Protein 8SK1 (pdb70)

Solvent-accessible surface area: 16373 Å² total; per-residue (Å²): 115,71,116,22,74,0,26,0,6,1,5,0,5,67,63,131,48,79,50,50,0,58,53,0,31,92,62,0,60,118,37,92,109,3,85,30,93,42,40,2,0,5,14,47,2,90,9,61,29,22,95,109,33,58,42,26,1,8,3,0,0,56,0,12,0,67,13,44,27,79,89,0,22,152,26,2,88,122,8,24,85,80,15,49,31,95,193,93,18,97,60,6,54,22,18,0,26,17,40,9,0,25,7,57,174,77,126,26,148,30,125,48,10,30,1,55,19,32,59,0,94,98,44,0,30,2,11,9,0,0,6,68,16,14,131,89,16,100,141,100,27,51,130,88,109,8,76,66,54,51,172,153,40,22,4,76,66,110,88,107,65,178,109,126,16,68,0,22,0,7,0,6,0,4,57,62,128,38,76,57,54,0,36,65,0,27,110,92,1,69,167,36,110,111,8,109,38,83,44,48,4,3,9,18,50,3,92,11,62,20,34,90,113,30,62,44,26,3,8,5,0,0,48,0,6,0,81,16,39,24,82,86,0,23,133,34,0,59,128,14,26,77,72,18,48,36,129,174,100,20,96,59,5,57,20,18,0,29,13,34,9,0,32,13,65,171,87,110,20,146,35,104,56,14,35,4,55,22,28,52,1,70,73,45,2,39,2,1,26,0,0,18,59,13,14,124,105,15,80,146,98,23,54,139,80,98,5,79,89,16,82,173,135,30,29,26,79,95,112,112,114,152

Foldseek 3Di:
DQPKKWKKKKKAFDDPQVVLVVVLVVQQCPPPFKHWDDKFFWKWFQQPPDRPGGTMTMIMTMIGGPADPVRVVVSSVVSQVVQDFDPPDDRYGGGMDMATQAMRPDQDDDPPHGPNPPCQVVDLSNLLNCLRPDVVVVVVADPVNNVVCCVVGVMGGDGGDD/DPKKWKKKKKAQDDPQVVLVVVLVVQQCVDPFKHWDDKFFWKWWQAPPARPGGTMIMIMTMMGGPDDPVRVVVVSVVSCVVQPFDPPDDRYGGRMDMATQAMNPDADDDPPHGYNPPCLLQALSRVVNVCRPCVVCPVVADPVSSVVSCVVIPMGGPGGD

B-factor: mean 44.96, std 19.46, range [9.04, 107.17]

Radius of gyration: 21.08 Å; Cα contacts (8 Å, |Δi|>4): 636; chains: 2; bounding box: 41×38×64 Å

InterPro domains:
  IPR000550 7,8-Dihydro-6-hydroxymethylpterin-pyrophosphokinase, HPPK [PF01288] (6-133)
  IPR000550 7,8-Dihydro-6-hydroxymethylpterin-pyrophosphokinase, HPPK [PS00794] (89-100)
  IPR000550 7,8-Dihydro-6-hydroxymethylpterin-pyrophosphokinase, HPPK [TIGR01498] (5-133)
  IPR000550 7,8-Dihydro-6-hydroxymethylpterin-pyrophosphokinase, HPPK [cd00483] (5-132)
  IPR035907 7,8-Dihydro-6-hydroxymethylpterin-pyrophosphokinase HPPK superfamily [G3DSA:3.30.70.560] (3-169)
  IPR035907 7,8-Dihydro-6-hydroxymethylpterin-pyrophosphokinase HPPK superfamily [SSF55083] (4-149)

Nearest PDB structures (foldseek):
  8sk1-assembly2_B  TM=1.006E+00  e=9.404E-37  Bacillus anthracis
  1cbk-assembly1_B  TM=8.844E-01  e=3.608E-18  Haemophilus influenzae
  4ad6-assembly1_A  TM=8.391E-01  e=8.516E-19  Staphylococcus aureus
  3kuh-assembly1_A  TM=8.706E-01  e=4.692E-18  Escherichia coli K-12
  4m5j-assembly1_A  TM=8.734E-01  e=3.147E-17  Escherichia coli K-12

Sequence (322 aa):
GMNNNIAYIALGSNIGERYTYLTEAIQQFLNKNPYIKVEDVSSVYETEPVGYTDQSCFLNLVIKISSTNLSPQELLKVTQKVENDLGRKREIRWGPRTIDLDILLYNQENIEAENLIVPHPRMFERAFVIVPLLEINQDIKQNISRSQVEEMKRREGVTVWKQKNMNNIAYIALGSNIGERYTYLTEAIQFLNKNPYIKVEDVSSVYETEPVGYTDQSCFLNLVIKISTNLSPQELLKVTQKVENDLGRKREIRWGPRTIDLDILLYNQENIEAENLIVPHPRMFERAFVIVPLLEINQDIKQNISRSQVEEMKRREGVTVWKQK

Organism: Bacillus anthracis (NCBI:txid1392)

Structure (mmCIF, N/CA/C/O backbone):
data_8SK1
#
_entry.id   8SK1
#
_cell.length_a   41.456
_cell.length_b   66.082
_cell.length_c   117.667
_cell.angle_alpha   90.00
_cell.angle_beta   91.17
_cell.angle_gamma   90.00
#
_symmetry.space_group_name_H-M   'C 1 2 1'
#
loop_
_entity.id
_entity.type
_entity.pdbx_description
1 polymer '2-amino-4-hydroxy-6-hydroxymethyldihydropteridine diphosphokinase'
2 non-polymer "5'-S-[(2R,4R)-1-{2-[(2-amino-7,7-dimethyl-4-oxo-3,4,7,8-tetrahydropteridine-6-carbonyl)amino]ethyl}-2-carboxypiperidin-4-yl]-5'-thioadenosine"
3 water water
#
loop_
_atom_site.group_PDB
_atom_site.id
_atom_site.type_symbol
_atom_site.label_atom_id
_atom_site.label_alt_id
_atom_site.label_comp_id
_atom_site.label_asym_id
_atom_site.label_entity_id
_atom_site.label_seq_id
_atom_site.pdbx_PDB_ins_code
_atom_site.Cartn_x
_atom_site.Cartn_y
_atom_site.Cartn_z
_atom_site.occupancy
_atom_site.B_iso_or_equiv
_atom_site.auth_seq_id
_atom_site.auth_comp_id
_atom_site.auth_asym_id
_atom_site.auth_atom_id
_atom_site.pdbx_PDB_model_num
ATOM 1 N N . GLY A 1 1 ? -1.842 2.478 -5.067 1.00 33.15 0 GLY A N 1
ATOM 2 C CA . GLY A 1 1 ? -2.972 1.771 -4.496 1.00 32.74 0 GLY A CA 1
ATOM 3 C C . GLY A 1 1 ? -3.245 2.097 -3.032 1.00 38.37 0 GLY A C 1
ATOM 4 O O . GLY A 1 1 ? -2.326 2.402 -2.259 1.00 35.05 0 GLY A O 1
ATOM 5 N N . MET A 1 2 ? -4.529 2.070 -2.662 1.00 39.11 1 MET A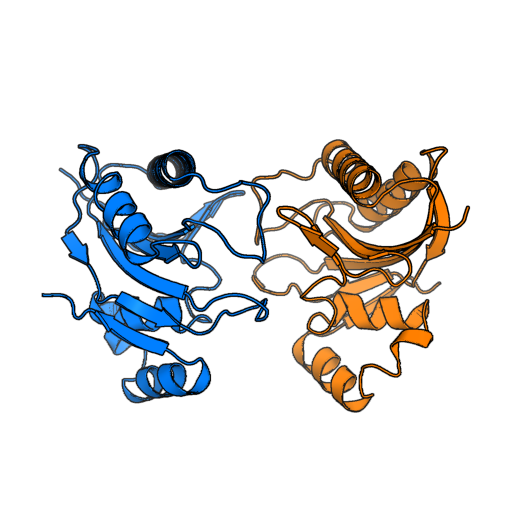 N 1
ATOM 6 C CA . MET A 1 2 ? -4.976 2.103 -1.265 1.00 38.11 1 MET A CA 1
ATOM 7 C C . MET A 1 2 ? -5.897 0.901 -1.151 1.00 35.28 1 MET A C 1
ATOM 8 O O . MET A 1 2 ? -7.097 1.010 -1.405 1.00 39.45 1 MET A O 1
ATOM 13 N N A ASN A 1 3 ? -5.319 -0.223 -0.745 0.50 32.84 2 ASN A N 1
ATOM 14 N N B ASN A 1 3 ? -5.347 -0.252 -0.776 0.50 32.87 2 ASN A N 1
ATOM 15 C CA A ASN A 1 3 ? -5.959 -1.526 -0.830 0.50 32.27 2 ASN A CA 1
ATOM 16 C CA B ASN A 1 3 ? -6.079 -1.512 -0.864 0.50 32.19 2 ASN A CA 1
ATOM 17 C C A ASN A 1 3 ? -6.727 -1.910 0.425 0.50 30.37 2 ASN A C 1
ATOM 18 C C B ASN A 1 3 ? -6.601 -2.013 0.479 0.50 30.34 2 ASN A C 1
ATOM 19 O O A ASN A 1 3 ? -7.536 -2.843 0.377 0.50 31.24 2 ASN A O 1
ATOM 20 O O B ASN A 1 3 ? -7.095 -3.141 0.555 0.50 30.90 2 ASN A O 1
ATOM 29 N N . ASN A 1 4 ? -6.494 -1.221 1.535 1.00 23.13 3 ASN A N 1
ATOM 30 C CA . ASN A 1 4 ? -7.084 -1.571 2.808 1.00 23.32 3 ASN A CA 1
ATOM 31 C C . ASN A 1 4 ? -8.334 -0.744 3.049 1.00 20.99 3 ASN A C 1
ATOM 32 O O . ASN A 1 4 ? -8.334 0.475 2.850 1.00 21.26 3 ASN A O 1
ATOM 37 N N . ILE A 1 5 ? -9.391 -1.413 3.495 1.00 22.08 4 ILE A N 1
ATOM 38 C CA . ILE A 1 5 ? -10.632 -0.760 3.885 1.00 22.96 4 ILE A CA 1
ATOM 39 C C . ILE A 1 5 ? -10.768 -0.855 5.397 1.00 23.48 4 ILE A C 1
ATOM 40 O O . ILE A 1 5 ? -10.473 -1.897 6.000 1.00 23.07 4 ILE A O 1
ATOM 45 N N . ALA A 1 6 ? -11.174 0.250 6.011 1.00 20.24 5 ALA A N 1
ATOM 46 C CA . ALA A 1 6 ? -11.371 0.297 7.453 1.00 17.67 5 ALA A CA 1
ATOM 47 C C . ALA A 1 6 ? -12.656 1.066 7.722 1.00 18.41 5 ALA A C 1
ATOM 48 O O . ALA A 1 6 ? -13.072 1.899 6.914 1.00 17.45 5 ALA A O 1
ATOM 50 N N . TYR A 1 7 ? -13.317 0.724 8.822 1.00 16.06 6 TYR A N 1
ATOM 51 C CA . TYR A 1 7 ? -14.500 1.425 9.287 1.00 16.90 6 TYR A CA 1
ATOM 52 C C . TYR A 1 7 ? -14.133 2.059 10.611 1.00 20.20 6 TYR A C 1
ATOM 53 O O . TYR A 1 7 ? -13.514 1.394 11.461 1.00 16.88 6 TYR A O 1
ATOM 62 N N . ILE A 1 8 ? -14.506 3.331 10.778 1.00 14.32 7 ILE A N 1
ATOM 63 C CA . ILE A 1 8 ? -14.156 4.125 11.961 1.00 14.33 7 ILE A CA 1
ATOM 64 C C . ILE A 1 8 ? -15.427 4.758 12.514 1.00 15.53 7 ILE A C 1
ATOM 65 O O . ILE A 1 8 ? -16.229 5.307 11.750 1.00 13.37 7 ILE A O 1
ATOM 70 N N . ALA A 1 9 ? -15.620 4.677 13.824 1.00 14.82 8 ALA A N 1
ATOM 71 C CA . ALA A 1 9 ? -16.753 5.350 14.464 1.00 15.35 8 ALA A CA 1
ATOM 72 C C . ALA A 1 9 ? -16.284 6.640 15.122 1.00 18.98 8 ALA A C 1
ATOM 73 O O . ALA A 1 9 ? -15.187 6.695 15.681 1.00 16.52 8 ALA A O 1
ATOM 75 N N . LEU A 1 10 ? -17.147 7.657 15.089 1.00 15.98 9 LEU A N 1
ATOM 76 C CA . LEU A 1 10 ? -16.896 8.971 15.679 1.00 19.49 9 LEU A CA 1
ATOM 77 C C . LEU A 1 10 ? -18.024 9.305 16.635 1.00 15.14 9 LEU A C 1
ATOM 78 O O . LEU A 1 10 ? -19.182 9.003 16.344 1.00 18.71 9 LEU A O 1
ATOM 83 N N . GLY A 1 11 ? -17.681 9.829 17.806 1.00 16.93 10 GLY A N 1
ATOM 84 C CA . GLY A 1 11 ? -18.676 10.350 18.732 1.00 17.70 10 GLY A CA 1
ATOM 85 C C . GLY A 1 11 ? -18.209 11.672 19.310 1.00 18.76 10 GLY A C 1
ATOM 86 O O . GLY A 1 11 ? -17.019 11.970 19.327 1.00 20.46 10 GLY A O 1
ATOM 87 N N . SER A 1 12 ? -19.176 12.498 19.724 1.00 19.67 11 SER A N 1
ATOM 88 C CA . SER A 1 12 ? -18.904 13.767 20.386 1.00 22.79 11 SER A CA 1
ATOM 89 C C . SER A 1 12 ? -20.104 14.139 21.250 1.00 26.23 11 SER A C 1
ATOM 90 O O . SER A 1 12 ? -21.244 14.036 20.797 1.00 24.41 11 SER A O 1
ATOM 93 N N . ASN A 1 13 ? -19.859 14.585 22.489 1.00 27.87 12 ASN A N 1
ATOM 94 C CA . ASN A 1 13 ? -20.992 15.042 23.290 1.00 24.80 12 ASN A CA 1
ATOM 95 C C . ASN A 1 13 ? -20.734 16.358 24.021 1.00 26.79 12 ASN A C 1
ATOM 96 O O . ASN A 1 13 ? -21.481 16.687 24.949 1.00 26.38 12 ASN A O 1
ATOM 101 N N . ILE A 1 14 ? -19.734 17.133 23.589 1.00 27.63 13 ILE A N 1
ATOM 102 C CA . ILE A 1 14 ? -19.443 18.472 24.092 1.00 32.36 13 ILE A CA 1
ATOM 103 C C . ILE A 1 14 ? -19.642 19.482 22.968 1.00 32.98 13 ILE A C 1
ATOM 104 O O . ILE A 1 14 ? -19.385 19.182 21.797 1.00 35.08 13 ILE A O 1
ATOM 109 N N . GLY A 1 15 ? -20.057 20.700 23.333 1.00 28.15 14 GLY A N 1
ATOM 110 C CA . GLY A 1 15 ? -19.947 21.839 22.420 1.00 28.65 14 GLY A CA 1
ATOM 111 C C . GLY A 1 15 ? -20.688 21.618 21.119 1.00 29.38 14 GLY A C 1
ATOM 112 O O . GLY A 1 15 ? -21.748 20.976 21.084 1.00 29.88 14 GLY A O 1
ATOM 113 N N . GLU A 1 16 ? -20.124 22.130 20.022 1.00 27.67 15 GLU A N 1
ATOM 114 C CA . GLU A 1 16 ? -20.773 21.967 18.719 1.00 33.09 15 GLU A CA 1
ATOM 115 C C . GLU A 1 16 ? -20.444 20.580 18.197 1.00 31.03 15 GLU A C 1
ATOM 116 O O . GLU A 1 16 ? -19.523 20.392 17.397 1.00 28.50 15 GLU A O 1
ATOM 122 N N . ARG A 1 17 ? -21.229 19.604 18.662 1.00 24.19 16 ARG A N 1
ATOM 123 C CA . ARG A 1 17 ? -20.955 18.200 18.385 1.00 24.68 16 ARG A CA 1
ATOM 124 C C . ARG A 1 17 ? -20.798 17.936 16.892 1.00 20.89 16 ARG A C 1
ATOM 125 O O . ARG A 1 17 ? -19.861 17.250 16.463 1.00 22.21 16 ARG A O 1
ATOM 133 N N . TYR A 1 18 ? -21.705 18.453 16.086 1.00 19.32 17 TYR A N 1
ATOM 134 C CA . TYR A 1 18 ? -21.610 18.187 14.659 1.00 13.82 17 TYR A CA 1
ATOM 135 C C . TYR A 1 18 ? -20.339 18.788 14.068 1.00 18.90 17 TYR A C 1
ATOM 136 O O . TYR A 1 18 ? -19.773 18.233 13.113 1.00 20.18 17 TYR A O 1
ATOM 145 N N . THR A 1 19 ? -19.847 19.895 14.634 1.00 19.99 18 THR A N 1
ATOM 146 C CA . THR A 1 19 ? -18.626 20.480 14.085 1.00 22.81 18 THR A CA 1
ATOM 147 C C . THR A 1 19 ? -17.435 19.550 14.303 1.00 21.27 18 THR A C 1
ATOM 148 O O . THR A 1 19 ? -16.738 19.189 13.355 1.00 27.53 18 THR A O 1
ATOM 152 N N . TYR A 1 20 ? -17.191 19.156 15.553 1.00 13.98 19 TYR A N 1
ATOM 153 C CA . TYR A 1 20 ? -16.117 18.213 15.854 1.00 21.46 19 TYR A CA 1
ATOM 154 C C . TYR A 1 20 ? -16.141 17.044 14.895 1.00 17.58 19 TYR A C 1
ATOM 155 O O . TYR A 1 20 ? -15.141 16.738 14.247 1.00 25.62 19 TYR A O 1
ATOM 164 N N . LEU A 1 21 ? -17.277 16.358 14.827 1.00 17.24 20 LEU A N 1
ATOM 165 C CA . LEU A 1 21 ? -17.437 15.264 13.875 1.00 23.95 20 LEU A CA 1
ATOM 166 C C . LEU A 1 21 ? -17.016 15.701 12.479 1.00 25.13 20 LEU A C 1
ATOM 167 O O . LEU A 1 21 ? -16.220 15.030 11.825 1.00 20.57 20 LEU A O 1
ATOM 172 N N . THR A 1 22 ? -17.544 16.836 12.007 1.00 23.05 21 THR A N 1
ATOM 173 C CA . THR A 1 22 ? -17.240 17.276 10.648 1.00 21.67 21 THR A CA 1
ATOM 174 C C . THR A 1 22 ? -15.753 17.567 10.485 1.00 20.21 21 THR A C 1
ATOM 175 O O . THR A 1 22 ? -15.153 17.236 9.458 1.00 20.44 21 THR A O 1
ATOM 179 N N . GLU A 1 23 ? -15.128 18.150 11.505 1.00 22.49 22 GLU A N 1
ATOM 180 C CA . GLU A 1 23 ? -13.715 18.462 11.366 1.00 26.74 22 GLU A CA 1
ATOM 181 C C . GLU A 1 23 ? -12.872 17.200 11.459 1.00 26.36 22 GLU A C 1
ATOM 182 O O . GLU A 1 23 ? -11.842 17.095 10.787 1.00 27.53 22 GLU A O 1
ATOM 188 N N . ALA A 1 24 ? -13.315 16.219 12.251 1.00 27.09 23 ALA A N 1
ATOM 189 C CA . ALA A 1 24 ? -12.627 14.929 12.297 1.00 26.69 23 ALA A CA 1
ATOM 190 C C . ALA A 1 24 ? -12.556 14.296 10.909 1.00 28.93 23 ALA A C 1
ATOM 191 O O . ALA A 1 24 ? -11.483 13.881 10.456 1.00 34.26 23 ALA A O 1
ATOM 193 N N . ILE A 1 25 ? -13.689 14.216 10.213 1.00 19.72 24 ILE A N 1
ATOM 194 C CA . ILE A 1 25 ? -13.681 13.631 8.879 1.00 22.78 24 ILE A CA 1
ATOM 195 C C . ILE A 1 25 ? -12.807 14.451 7.944 1.00 26.73 24 ILE A C 1
ATOM 196 O O . ILE A 1 25 ? -12.112 13.899 7.084 1.00 26.27 24 ILE A O 1
ATOM 201 N N A GLN A 1 26 ? -12.849 15.782 8.075 0.50 29.24 25 GLN A N 1
ATOM 202 N N B GLN A 1 26 ? -12.835 15.780 8.089 0.50 29.26 25 GLN A N 1
ATOM 203 C CA A GLN A 1 26 ? -12.038 16.638 7.216 0.50 29.76 25 GLN A CA 1
ATOM 204 C CA B GLN A 1 26 ? -12.041 16.635 7.214 0.50 29.76 25 GLN A CA 1
ATOM 205 C C A GLN A 1 26 ? -10.557 16.397 7.458 0.50 29.83 25 GLN A C 1
ATOM 206 C C B GLN A 1 26 ? -10.555 16.440 7.461 0.50 29.82 25 GLN A C 1
ATOM 207 O O A GLN A 1 26 ? -9.788 16.233 6.507 0.50 28.23 25 GLN A O 1
ATOM 208 O O B GLN A 1 26 ? -9.778 16.368 6.511 0.50 28.26 25 GLN A O 1
ATOM 219 N N . PHE A 1 27 ? -10.145 16.328 8.725 1.00 29.90 26 PHE A N 1
ATOM 220 C CA . PHE A 1 27 ? -8.742 16.078 9.035 1.00 29.12 26 PHE A CA 1
ATOM 221 C C . PHE A 1 27 ? -8.286 14.737 8.483 1.00 26.02 26 PHE A C 1
ATOM 222 O O . PHE A 1 27 ? -7.255 14.658 7.804 1.00 22.47 26 PHE A O 1
ATOM 230 N N . LEU A 1 28 ? -9.048 13.668 8.764 1.00 19.69 27 LEU A N 1
ATOM 231 C CA . LEU A 1 28 ? -8.736 12.365 8.191 1.00 24.50 27 LEU A CA 1
ATOM 232 C C . LEU A 1 28 ? -8.603 12.445 6.677 1.00 28.43 27 LEU A C 1
ATOM 233 O O . LEU A 1 28 ? -7.678 11.872 6.093 1.00 28.32 27 LEU A O 1
ATOM 238 N N . ASN A 1 29 ? -9.558 13.078 6.026 1.00 30.71 28 ASN A N 1
ATOM 239 C CA . ASN A 1 29 ? -9.584 13.119 4.579 1.00 29.25 28 ASN A CA 1
ATOM 240 C C . ASN A 1 29 ? -8.453 13.866 3.923 1.00 33.68 28 ASN A C 1
ATOM 241 O O . ASN A 1 29 ? -8.068 13.566 2.822 1.00 37.77 28 ASN A O 1
ATOM 246 N N . LYS A 1 30 ? -7.896 14.808 4.660 1.00 36.04 29 LYS A N 1
ATOM 247 C CA . LYS A 1 30 ? -6.791 15.637 4.237 1.00 39.02 29 LYS A CA 1
ATOM 248 C C . LYS A 1 30 ? -5.470 14.892 4.147 1.00 37.79 29 LYS A C 1
ATOM 249 O O . LYS A 1 30 ? -4.562 15.354 3.520 1.00 37.48 29 LYS A O 1
ATOM 255 N N . ASN A 1 31 ? -5.367 13.778 4.852 1.00 37.30 30 ASN A N 1
ATOM 256 C CA . ASN A 1 31 ? -4.209 12.927 4.837 1.00 31.61 30 ASN A CA 1
ATOM 257 C C . ASN A 1 31 ? -4.220 12.204 3.501 1.00 32.15 30 ASN A C 1
ATOM 258 O O . ASN A 1 31 ? -5.199 11.572 3.168 1.00 29.49 30 ASN A O 1
ATOM 263 N N . PRO A 1 32 ? -3.105 12.247 2.769 1.00 32.12 31 PRO A N 1
ATOM 264 C CA . PRO A 1 32 ? -3.071 11.670 1.421 1.00 30.02 31 PRO A CA 1
ATOM 265 C C . PRO A 1 32 ? -3.175 10.169 1.424 1.00 25.33 31 PRO A C 1
ATOM 266 O O . PRO A 1 32 ? -3.392 9.572 0.361 1.00 23.30 31 PRO A O 1
ATOM 270 N N . TYR A 1 33 ? -3.006 9.542 2.578 1.00 21.49 32 TYR A N 1
ATOM 271 C CA . TYR A 1 33 ? -3.017 8.097 2.705 1.00 20.80 32 TYR A CA 1
ATOM 272 C C . TYR A 1 33 ? -4.381 7.581 3.116 1.00 18.57 32 TYR A C 1
ATOM 273 O O . TYR A 1 33 ? -4.569 6.371 3.243 1.00 18.57 32 TYR A O 1
ATOM 282 N N . ILE A 1 34 ? -5.340 8.473 3.271 1.00 16.43 33 ILE A N 1
ATOM 283 C CA . ILE A 1 34 ? -6.698 8.114 3.640 1.00 21.25 33 ILE A CA 1
ATOM 284 C C . ILE A 1 34 ? -7.644 8.715 2.623 1.00 25.53 33 ILE A C 1
ATOM 285 O O . ILE A 1 34 ? -7.540 9.905 2.301 1.00 26.69 33 ILE A O 1
ATOM 290 N N . LYS A 1 35 ? -8.555 7.890 2.114 1.00 20.65 34 LYS A N 1
ATOM 291 C CA . LYS A 1 35 ? -9.653 8.347 1.288 1.00 21.20 34 LYS A CA 1
ATOM 292 C C . LYS A 1 35 ? -10.952 7.955 1.991 1.00 17.95 34 LYS A C 1
ATOM 293 O O . LYS A 1 35 ? -11.176 6.771 2.277 1.00 17.30 34 LYS A O 1
ATOM 299 N N . VAL A 1 36 ? -11.785 8.943 2.303 1.00 18.22 35 VAL A N 1
ATOM 300 C CA . VAL A 1 36 ? -13.097 8.666 2.888 1.00 19.25 35 VAL A CA 1
ATOM 301 C C . VAL A 1 36 ? -14.048 8.240 1.778 1.00 26.23 35 VAL A C 1
ATOM 302 O O . VAL A 1 36 ? -14.365 9.032 0.883 1.00 28.35 35 VAL A O 1
ATOM 306 N N . GLU A 1 37 ? -14.529 7.004 1.858 1.00 24.26 36 GLU A N 1
ATOM 307 C CA . GLU A 1 37 ? -15.359 6.404 0.823 1.00 29.84 36 GLU A CA 1
ATOM 308 C C . GLU A 1 37 ? -16.858 6.515 1.094 1.00 32.93 36 GLU A C 1
ATOM 309 O O . GLU A 1 37 ? -17.648 6.612 0.139 1.00 28.92 36 GLU A O 1
ATOM 315 N N . ASP A 1 38 ? -17.279 6.484 2.358 1.00 26.47 37 ASP A N 1
ATOM 316 C CA . ASP A 1 38 ? -18.705 6.555 2.662 1.00 27.91 37 ASP A CA 1
ATOM 317 C C . ASP A 1 38 ? -18.865 7.028 4.100 1.00 24.10 37 ASP A C 1
ATOM 318 O O . ASP A 1 38 ? -18.035 6.712 4.959 1.00 22.74 37 ASP A O 1
ATOM 323 N N . VAL A 1 39 ? -19.927 7.810 4.349 1.00 19.87 38 VAL A N 1
ATOM 324 C CA . VAL A 1 39 ? -20.236 8.318 5.683 1.00 24.83 38 VAL A CA 1
ATOM 325 C C . VAL A 1 39 ? -21.692 7.996 5.998 1.00 25.73 38 VAL A C 1
ATOM 326 O O . VAL A 1 39 ? -22.574 8.167 5.150 1.00 24.89 38 VAL A O 1
ATOM 330 N N . SER A 1 40 ? -21.934 7.538 7.218 1.00 17.83 39 SER A N 1
ATOM 331 C CA . SER A 1 40 ? -23.275 7.240 7.695 1.00 11.44 39 SER A CA 1
ATOM 332 C C . SER A 1 40 ? -24.041 8.539 7.938 1.00 10.25 39 SER A C 1
ATOM 333 O O . SER A 1 40 ? -23.497 9.652 7.852 1.00 13.88 39 SER A O 1
ATOM 336 N N . SER A 1 41 ? -25.327 8.395 8.235 1.00 12.05 40 SER A N 1
ATOM 337 C CA . SER A 1 41 ? -26.052 9.510 8.809 1.00 14.85 40 SER A CA 1
ATOM 338 C C . SER A 1 41 ? -25.510 9.773 10.207 1.00 15.31 40 SER A C 1
ATOM 339 O O . SER A 1 41 ? -24.748 8.975 10.761 1.00 13.06 40 SER A O 1
ATOM 342 N N . VAL A 1 42 ? -25.916 10.899 10.771 1.00 13.17 41 VAL A N 1
ATOM 343 C CA . VAL A 1 42 ? -25.530 11.301 12.117 1.00 22.41 41 VAL A CA 1
ATOM 344 C C . VAL A 1 42 ? -26.689 11.017 13.046 1.00 26.46 41 VAL A C 1
ATOM 345 O O . VAL A 1 42 ? -27.807 11.492 12.816 1.00 29.98 41 VAL A O 1
ATOM 349 N N . TYR A 1 43 ? -26.417 10.262 14.096 1.00 21.75 42 TYR A N 1
ATOM 350 C CA . TYR A 1 43 ? -27.422 9.789 15.030 1.00 25.22 42 TYR A CA 1
ATOM 351 C C . TYR A 1 43 ? -27.221 10.496 16.358 1.00 22.25 42 TYR A C 1
ATOM 352 O O . TYR A 1 43 ? -26.089 10.776 16.751 1.00 24.27 42 TYR A O 1
ATOM 361 N N . GLU A 1 44 ? -28.317 10.823 17.036 1.00 19.22 43 GLU A N 1
ATOM 362 C CA . GLU A 1 44 ? -28.230 11.313 18.403 1.00 16.66 43 GLU A CA 1
ATOM 363 C C . GLU A 1 44 ? -28.529 10.141 19.327 1.00 20.96 43 GLU A C 1
ATOM 364 O O . GLU A 1 44 ? -29.493 9.404 19.112 1.00 22.46 43 GLU A O 1
ATOM 370 N N . THR A 1 45 ? -27.671 9.930 20.311 1.00 24.68 44 THR A N 1
ATOM 371 C CA . THR A 1 45 ? -27.711 8.704 21.076 1.00 22.77 44 THR A CA 1
ATOM 372 C C . THR A 1 45 ? -27.620 9.028 22.561 1.00 24.33 44 THR A C 1
ATOM 373 O O . THR A 1 45 ? -26.897 9.941 22.972 1.00 26.70 44 THR A O 1
ATOM 377 N N . GLU A 1 46 ? -28.377 8.276 23.349 1.00 25.67 45 GLU A N 1
ATOM 378 C CA . GLU A 1 46 ? -28.323 8.383 24.800 1.00 30.63 45 GLU A CA 1
ATOM 379 C C . GLU A 1 46 ? -26.949 7.950 25.296 1.00 28.83 45 GLU A C 1
ATOM 380 O O . GLU A 1 46 ? -26.411 6.953 24.817 1.00 23.05 45 GLU A O 1
ATOM 386 N N . PRO A 1 47 ? -26.355 8.668 26.250 1.00 34.85 46 PRO A N 1
ATOM 387 C CA . PRO A 1 47 ? -25.039 8.253 26.746 1.00 35.10 46 PRO A CA 1
ATOM 388 C C . PRO A 1 47 ? -25.090 6.863 27.362 1.00 34.10 46 PRO A C 1
ATOM 389 O O . PRO A 1 47 ? -25.976 6.544 28.155 1.00 31.89 46 PRO A O 1
ATOM 393 N N . VAL A 1 48 ? -24.120 6.034 26.986 1.00 29.86 47 VAL A N 1
ATOM 394 C CA . VAL A 1 48 ? -23.993 4.676 27.495 1.00 32.59 47 VAL A CA 1
ATOM 395 C C . VAL A 1 48 ? -22.922 4.646 28.577 1.00 31.85 47 VAL A C 1
ATOM 396 O O . VAL A 1 48 ? -21.994 5.461 28.585 1.00 33.00 47 VAL A O 1
ATOM 400 N N . GLY A 1 49 ? -23.052 3.697 29.487 1.00 33.72 48 GLY A N 1
ATOM 401 C CA . GLY A 1 49 ? -22.021 3.506 30.516 1.00 32.53 48 GLY A CA 1
ATOM 402 C C . GLY A 1 49 ? -21.940 4.522 31.632 1.00 38.65 48 GLY A C 1
ATOM 403 O O . GLY A 1 49 ? -21.746 4.148 32.795 1.00 40.44 48 GLY A O 1
ATOM 404 N N . TYR A 1 50 ? -22.037 5.811 31.302 1.00 38.79 49 TYR A N 1
ATOM 405 C CA . TYR A 1 50 ? -22.167 6.885 32.288 1.00 42.01 49 TYR A CA 1
ATOM 406 C C . TYR A 1 50 ? -23.251 7.816 31.772 1.00 42.62 49 TYR A C 1
ATOM 407 O O . TYR A 1 50 ? -23.033 8.541 30.795 1.00 45.77 49 TYR A O 1
ATOM 416 N N . THR A 1 51 ? -24.413 7.807 32.416 1.00 38.33 50 THR A N 1
ATOM 417 C CA . THR A 1 51 ? -25.561 8.474 31.820 1.00 42.00 50 THR A CA 1
ATOM 418 C C . THR A 1 51 ? -25.750 9.912 32.289 1.00 41.70 50 THR A C 1
ATOM 419 O O . THR A 1 51 ? -26.629 10.599 31.762 1.00 43.21 50 THR A O 1
ATOM 423 N N . ASP A 1 52 ? -24.899 10.412 33.184 1.00 42.51 51 ASP A N 1
ATOM 424 C CA . ASP A 1 52 ? -25.042 11.769 33.723 1.00 45.26 51 ASP A CA 1
ATOM 425 C C . ASP A 1 52 ? -24.291 12.798 32.881 1.00 40.81 51 ASP A C 1
ATOM 426 O O . ASP A 1 52 ? -23.405 13.524 33.359 1.00 37.37 51 ASP A O 1
ATOM 431 N N . GLN A 1 53 ? -24.689 12.888 31.615 1.00 35.11 52 GLN A N 1
ATOM 432 C CA . GLN A 1 53 ? -24.016 13.784 30.686 1.00 31.61 52 GLN A CA 1
ATOM 433 C C . GLN A 1 53 ? -24.864 13.937 29.428 1.00 31.10 52 GLN A C 1
ATOM 434 O O . GLN A 1 53 ? -25.895 13.277 29.258 1.00 31.70 52 GLN A O 1
ATOM 440 N N . SER A 1 54 ? -24.405 14.808 28.538 1.00 33.60 53 SER A N 1
ATOM 441 C CA . SER A 1 54 ? -25.178 15.152 27.353 1.00 34.04 53 SER A CA 1
ATOM 442 C C . SER A 1 54 ? -25.287 13.955 26.410 1.00 28.95 53 SER A C 1
ATOM 443 O O . SER A 1 54 ? -24.464 13.040 26.438 1.00 25.42 53 SER A O 1
ATOM 446 N N . CYS A 1 55 ? -26.329 13.969 25.572 1.00 29.05 54 CYS A N 1
ATOM 447 C CA . CYS A 1 55 ? -26.472 12.973 24.516 1.00 29.16 54 CYS A CA 1
ATOM 448 C C . CYS A 1 55 ? -25.312 13.108 23.529 1.00 23.69 54 CYS A C 1
ATOM 449 O O . CYS A 1 55 ? -24.688 14.156 23.433 1.00 22.15 54 CYS A O 1
ATOM 452 N N . PHE A 1 56 ? -25.045 12.041 22.765 1.00 27.87 55 PHE A N 1
ATOM 453 C CA . PHE A 1 56 ? -23.969 12.043 21.781 1.00 25.79 55 PHE A CA 1
ATOM 454 C C . PHE A 1 56 ? -24.513 12.201 20.365 1.00 22.19 55 PHE A C 1
ATOM 455 O O . PHE A 1 56 ? -25.607 11.725 20.042 1.00 23.10 55 PHE A O 1
ATOM 463 N N . LEU A 1 57 ? -23.702 12.826 19.510 1.00 16.03 56 LEU A N 1
ATOM 464 C CA . LEU A 1 57 ? -23.780 12.632 18.071 1.00 18.26 56 LEU A CA 1
ATOM 465 C C . LEU A 1 57 ? -22.762 11.562 17.689 1.00 22.01 56 LEU A C 1
ATOM 466 O O . LEU A 1 57 ? -21.608 11.621 18.118 1.00 20.58 56 LEU A O 1
ATOM 471 N N . ASN A 1 58 ? -23.198 10.593 16.883 1.00 16.44 57 ASN A N 1
ATOM 472 C CA . ASN A 1 58 ? -22.396 9.427 16.526 1.00 18.21 57 ASN A CA 1
ATOM 473 C C . ASN A 1 58 ? -22.559 9.171 15.040 1.00 19.40 57 ASN A C 1
ATOM 474 O O . ASN A 1 58 ? -23.685 9.197 14.537 1.00 18.67 57 ASN A O 1
ATOM 479 N N . LEU A 1 59 ? -21.454 8.894 14.353 1.00 15.05 58 LEU A N 1
ATOM 480 C CA . LEU A 1 59 ? -21.507 8.416 12.973 1.00 15.83 58 LEU A CA 1
ATOM 481 C C . LEU A 1 59 ? -20.376 7.413 12.768 1.00 14.60 58 LEU A C 1
ATOM 482 O O . LEU A 1 59 ? -19.627 7.090 13.695 1.00 13.11 58 LEU A O 1
ATOM 487 N N . VAL A 1 60 ? -20.308 6.879 11.561 1.00 15.19 59 VAL A N 1
ATOM 488 C CA . VAL A 1 60 ? -19.326 5.864 11.181 1.00 15.73 59 VAL A CA 1
ATOM 489 C C . VAL A 1 60 ? -18.901 6.164 9.764 1.00 18.84 59 VAL A C 1
ATOM 490 O O . VAL A 1 60 ? -19.739 6.489 8.915 1.00 14.87 59 VAL A O 1
ATOM 494 N N . ILE A 1 61 ? -17.589 6.068 9.498 1.00 15.57 60 ILE A N 1
ATOM 495 C CA . ILE A 1 61 ? -17.115 6.300 8.148 1.00 13.79 60 ILE A CA 1
ATOM 496 C C . ILE A 1 61 ? -16.376 5.075 7.666 1.00 19.66 60 ILE A C 1
ATOM 497 O O . ILE A 1 61 ? -15.876 4.263 8.455 1.00 10.77 60 ILE A O 1
ATOM 502 N N . LYS A 1 62 ? -16.353 4.927 6.348 1.00 16.08 61 LYS A N 1
ATOM 503 C CA . LYS A 1 62 ? -15.565 3.903 5.685 1.00 18.46 61 LYS A CA 1
ATOM 504 C C . LYS A 1 62 ? -14.471 4.619 4.914 1.00 18.93 61 LYS A C 1
ATOM 505 O O . LYS A 1 62 ? -14.755 5.598 4.216 1.00 21.71 61 LYS A O 1
ATOM 511 N N . ILE A 1 63 ? -13.240 4.122 5.030 1.00 14.41 62 ILE A N 1
ATOM 512 C CA . ILE A 1 63 ? -12.067 4.742 4.427 1.00 19.47 62 ILE A CA 1
ATOM 513 C C . ILE A 1 63 ? -11.298 3.687 3.650 1.00 19.37 62 ILE A C 1
ATOM 514 O O . ILE A 1 63 ? -11.360 2.495 3.966 1.00 20.60 62 ILE A O 1
ATOM 519 N N A SER A 1 64 ? -10.592 4.135 2.613 0.50 17.05 63 SER A N 1
ATOM 520 N N B SER A 1 64 ? -10.590 4.118 2.605 0.50 17.06 63 SER A N 1
ATOM 521 C CA A SER A 1 64 ? -9.546 3.352 1.977 0.50 19.98 63 SER A CA 1
ATOM 522 C CA B SER A 1 64 ? -9.551 3.297 1.996 0.50 19.88 63 SER A CA 1
ATOM 523 C C A SER A 1 64 ? -8.214 3.944 2.406 0.50 21.74 63 SER A C 1
ATOM 524 C C B SER A 1 64 ? -8.211 3.927 2.338 0.50 21.78 63 SER A C 1
ATOM 525 O O A SER A 1 64 ? -8.095 5.165 2.559 0.50 20.89 63 SER A O 1
ATOM 526 O O B SER A 1 64 ? -8.088 5.156 2.363 0.50 21.21 63 SER A O 1
ATOM 531 N N . THR A 1 65 ? -7.222 3.082 2.632 1.00 22.58 64 THR A N 1
ATOM 532 C CA . THR A 1 65 ? -5.943 3.554 3.126 1.00 24.95 64 THR A CA 1
ATOM 533 C C . THR A 1 65 ? -4.830 2.602 2.716 1.00 22.96 64 THR A C 1
ATOM 534 O O . THR A 1 65 ? -5.039 1.400 2.528 1.00 20.37 64 THR A O 1
ATOM 538 N N . ASN A 1 66 ? -3.642 3.163 2.562 1.00 23.39 65 ASN A N 1
ATOM 539 C CA . ASN A 1 66 ? -2.443 2.345 2.513 1.00 27.23 65 ASN A CA 1
ATOM 540 C C . ASN A 1 66 ? -1.752 2.294 3.871 1.00 22.46 65 ASN A C 1
ATOM 541 O O . ASN A 1 66 ? -0.696 1.669 3.991 1.00 29.61 65 ASN A O 1
ATOM 546 N N . LEU A 1 67 ? -2.338 2.907 4.899 1.00 19.62 66 LEU A N 1
ATOM 547 C CA . LEU A 1 67 ? -1.774 2.850 6.247 1.00 21.93 66 LEU A CA 1
ATOM 548 C C . LEU A 1 67 ? -1.969 1.478 6.888 1.00 26.69 66 LEU A C 1
ATOM 549 O O . LEU A 1 67 ? -3.008 0.825 6.715 1.00 28.46 66 LEU A O 1
ATOM 554 N N . SER A 1 68 ? -0.962 1.042 7.644 1.00 26.71 67 SER A N 1
ATOM 555 C CA . SER A 1 68 ? -1.105 -0.158 8.446 1.00 30.92 67 SER A CA 1
ATOM 556 C C . SER A 1 68 ? -2.049 0.135 9.610 1.00 27.14 67 SER A C 1
ATOM 557 O O . SER A 1 68 ? -2.301 1.287 9.934 1.00 20.03 67 SER A O 1
ATOM 560 N N . PRO A 1 69 ? -2.526 -0.896 10.307 1.00 28.45 68 PRO A N 1
ATOM 561 C CA . PRO A 1 69 ? -3.404 -0.637 11.462 1.00 25.50 68 PRO A CA 1
ATOM 562 C C . PRO A 1 69 ? -2.773 0.240 12.534 1.00 20.87 68 PRO A C 1
ATOM 563 O O . PRO A 1 69 ? -3.463 1.080 13.118 1.00 18.93 68 PRO A O 1
ATOM 567 N N . GLN A 1 70 ? -1.486 0.071 12.828 1.00 22.02 69 GLN A N 1
ATOM 568 C CA . GLN A 1 70 ? -0.872 0.928 13.850 1.00 21.85 69 GLN A CA 1
ATOM 569 C C . GLN A 1 70 ? -0.671 2.340 13.316 1.00 24.69 69 GLN A C 1
ATOM 570 O O . GLN A 1 70 ? -0.761 3.322 14.074 1.00 16.56 69 GLN A O 1
ATOM 576 N N . GLU A 1 71 ? -0.410 2.451 12.007 1.00 22.60 70 GLU A N 1
ATOM 577 C CA . GLU A 1 71 ? -0.316 3.745 11.347 1.00 27.26 70 GLU A CA 1
ATOM 578 C C . GLU A 1 71 ? -1.657 4.457 11.343 1.00 23.67 70 GLU A C 1
ATOM 579 O O . GLU A 1 71 ? -1.735 5.653 11.611 1.00 17.97 70 GLU A O 1
ATOM 585 N N . LEU A 1 72 ? -2.723 3.746 10.973 1.00 25.42 71 LEU A N 1
ATOM 586 C CA . LEU A 1 72 ? -4.056 4.335 11.040 1.00 22.09 71 LEU A CA 1
ATOM 587 C C . LEU A 1 72 ? -4.370 4.795 12.455 1.00 18.75 71 LEU A C 1
ATOM 588 O O . LEU A 1 72 ? -4.882 5.904 12.660 1.00 19.03 71 LEU A O 1
ATOM 593 N N . LEU A 1 73 ? -4.078 3.950 13.452 1.00 16.92 72 LEU A N 1
ATOM 594 C CA . LEU A 1 73 ? -4.358 4.334 14.831 1.00 19.55 72 LEU A CA 1
ATOM 595 C C . LEU A 1 73 ? -3.655 5.636 15.215 1.00 24.63 72 LEU A C 1
ATOM 596 O O . LEU A 1 73 ? -4.242 6.484 15.896 1.00 26.41 72 LEU A O 1
ATOM 601 N N . LYS A 1 74 ? -2.391 5.813 14.819 1.00 23.52 73 LYS A N 1
ATOM 602 C CA . LYS A 1 74 ? -1.687 7.027 15.236 1.00 27.86 73 LYS A CA 1
ATOM 603 C C . LYS A 1 74 ? -2.243 8.278 14.550 1.00 29.41 73 LYS A C 1
ATOM 604 O O . LYS A 1 74 ? -2.178 9.378 15.119 1.00 28.65 73 LYS A O 1
ATOM 610 N N . VAL A 1 75 ? -2.791 8.130 13.342 1.00 25.58 74 VAL A N 1
ATOM 611 C CA . VAL A 1 75 ? -3.462 9.238 12.666 1.00 23.81 74 VAL A CA 1
ATOM 612 C C . VAL A 1 75 ? -4.725 9.638 13.418 1.00 26.24 74 VAL A C 1
ATOM 613 O O . VAL A 1 75 ? -4.983 10.824 13.646 1.00 27.05 74 VAL A O 1
ATOM 617 N N . THR A 1 76 ? -5.564 8.665 13.764 1.00 21.18 75 THR A N 1
ATOM 618 C CA . THR A 1 76 ? -6.793 9.027 14.458 1.00 24.65 75 THR A CA 1
ATOM 619 C C . THR A 1 76 ? -6.477 9.689 15.791 1.00 23.90 75 THR A C 1
ATOM 620 O O . THR A 1 76 ? -7.119 10.678 16.160 1.00 19.71 75 THR A O 1
ATOM 624 N N . GLN A 1 77 ? -5.454 9.197 16.504 1.00 24.65 76 GLN A N 1
ATOM 625 C CA . GLN A 1 77 ? -5.079 9.840 17.763 1.00 25.92 76 GLN A CA 1
ATOM 626 C C . GLN A 1 77 ? -4.540 11.250 17.536 1.00 29.20 76 GLN A C 1
ATOM 627 O O . GLN A 1 77 ? -4.801 12.154 18.345 1.00 27.52 76 GLN A O 1
ATOM 633 N N . LYS A 1 78 ? -3.833 11.493 16.428 1.00 28.77 77 LYS A N 1
ATOM 634 C CA . LYS A 1 78 ? -3.418 12.869 16.166 1.00 32.30 77 LYS A CA 1
ATOM 635 C C . LYS A 1 78 ? -4.632 13.752 15.888 1.00 30.58 77 LYS A C 1
ATOM 636 O O . LYS A 1 78 ? -4.687 14.915 16.323 1.00 27.58 77 LYS A O 1
ATOM 642 N N . VAL A 1 79 ? -5.630 13.211 15.184 1.00 28.27 78 VAL A N 1
ATOM 643 C CA . VAL A 1 79 ? -6.855 13.970 14.931 1.00 27.25 78 VAL A CA 1
ATOM 644 C C . VAL A 1 79 ? -7.558 14.286 16.244 1.00 26.72 78 VAL A C 1
ATOM 645 O O . VAL A 1 79 ? -7.896 15.441 16.526 1.00 26.36 78 VAL A O 1
ATOM 649 N N . GLU A 1 80 ? -7.802 13.260 17.059 1.00 28.12 79 GLU A N 1
ATOM 650 C CA . GLU A 1 80 ? -8.342 13.474 18.395 1.00 29.90 79 GLU A CA 1
ATOM 651 C C . GLU A 1 80 ? -7.608 14.612 19.083 1.00 26.44 79 GLU A C 1
ATOM 652 O O . GLU A 1 80 ? -8.224 15.573 19.552 1.00 21.18 79 GLU A O 1
ATOM 658 N N . ASN A 1 81 ? -6.278 14.514 19.110 1.00 26.00 80 ASN A N 1
ATOM 659 C CA . ASN A 1 81 ? -5.461 15.528 19.760 1.00 30.94 80 ASN A CA 1
ATOM 660 C C . ASN A 1 81 ? -5.739 16.906 19.178 1.00 31.09 80 ASN A C 1
ATOM 661 O O . ASN A 1 81 ? -5.952 17.871 19.916 1.00 32.19 80 ASN A O 1
ATOM 666 N N . ASP A 1 82 ? -5.793 17.005 17.848 1.00 33.80 81 ASP A N 1
ATOM 667 C CA . ASP A 1 82 ? -5.983 18.306 17.214 1.00 34.92 81 ASP A CA 1
ATOM 668 C C . ASP A 1 82 ? -7.323 18.924 17.568 1.00 30.40 81 ASP A C 1
ATOM 669 O O . ASP A 1 82 ? -7.475 20.149 17.517 1.00 33.39 81 ASP A O 1
ATOM 674 N N . LEU A 1 83 ? -8.306 18.106 17.907 1.00 29.24 82 LEU A N 1
ATOM 675 C CA . LEU A 1 83 ? -9.632 18.581 18.276 1.00 28.47 82 LEU A CA 1
ATOM 676 C C . LEU A 1 83 ? -9.828 18.666 19.784 1.00 33.57 82 LEU A C 1
ATOM 677 O O . LEU A 1 83 ? -10.970 18.633 20.260 1.00 31.75 82 LEU A O 1
ATOM 682 N N . GLY A 1 84 ? -8.739 18.751 20.543 1.00 36.44 83 GLY A N 1
ATOM 683 C CA . GLY A 1 84 ? -8.828 19.003 21.964 1.00 36.41 83 GLY A CA 1
ATOM 684 C C . GLY A 1 84 ? -9.394 17.883 22.804 1.00 34.08 83 GLY A C 1
ATOM 685 O O . GLY A 1 84 ? -10.055 18.162 23.814 1.00 33.59 83 GLY A O 1
ATOM 686 N N . ARG A 1 85 ? -9.179 16.617 22.431 1.00 31.44 84 ARG A N 1
ATOM 687 C CA . ARG A 1 85 ? -9.574 15.541 23.335 1.00 28.95 84 ARG A CA 1
ATOM 688 C C . ARG A 1 85 ? -8.584 15.442 24.484 1.00 32.00 84 ARG A C 1
ATOM 689 O O . ARG A 1 85 ? -7.385 15.230 24.270 1.00 36.58 84 ARG A O 1
ATOM 697 N N . LYS A 1 86 ? -9.094 15.563 25.701 1.00 31.56 85 LYS A N 1
ATOM 698 C CA . LYS A 1 86 ? -8.283 15.372 26.894 1.00 34.61 85 LYS A CA 1
ATOM 699 C C . LYS A 1 86 ? -8.063 13.876 27.123 1.00 37.77 85 LYS A C 1
ATOM 700 O O . LYS A 1 86 ? -9.023 13.107 27.256 1.00 38.01 85 LYS A O 1
ATOM 706 N N . ARG A 1 87 ? -6.793 13.462 27.128 1.00 43.44 86 ARG A N 1
ATOM 707 C CA . ARG A 1 87 ? -6.462 12.050 27.308 1.00 51.12 86 ARG A CA 1
ATOM 708 C C . ARG A 1 87 ? -7.134 11.470 28.549 1.00 46.59 86 ARG A C 1
ATOM 709 O O . ARG A 1 87 ? -7.517 10.295 28.565 1.00 43.77 86 ARG A O 1
ATOM 717 N N . GLU A 1 88 ? -7.261 12.272 29.606 1.00 46.22 87 GLU A N 1
ATOM 718 C CA . GLU A 1 88 ? -7.644 11.735 30.907 1.00 49.43 87 GLU A CA 1
ATOM 719 C C . GLU A 1 88 ? -9.121 11.392 30.993 1.00 46.54 87 GLU A C 1
ATOM 720 O O . GLU A 1 88 ? -9.522 10.668 31.913 1.00 48.90 87 GLU A O 1
ATOM 726 N N . ILE A 1 89 ? -9.942 11.908 30.080 1.00 39.33 88 ILE A N 1
ATOM 727 C CA . ILE A 1 89 ? -11.382 11.709 30.188 1.00 38.90 88 ILE A CA 1
ATOM 728 C C . ILE A 1 89 ? -11.728 10.297 29.747 1.00 38.36 88 ILE A C 1
ATOM 729 O O . ILE A 1 89 ? -11.440 9.889 28.616 1.00 39.46 88 ILE A O 1
ATOM 734 N N . ARG A 1 90 ? -12.372 9.549 30.631 1.00 35.06 89 ARG A N 1
ATOM 735 C CA . ARG A 1 90 ? -12.770 8.189 30.324 1.00 37.62 89 ARG A CA 1
ATOM 736 C C . ARG A 1 90 ? -14.275 8.024 30.210 1.00 38.24 89 ARG A C 1
ATOM 737 O O . ARG A 1 90 ? -14.763 7.501 29.203 1.00 40.34 89 ARG A O 1
ATOM 745 N N . TRP A 1 91 ? -15.032 8.451 31.218 1.00 34.01 90 TRP A N 1
ATOM 746 C CA . TRP A 1 91 ? -16.475 8.247 31.188 1.00 37.99 90 TRP A CA 1
ATOM 747 C C . TRP A 1 91 ? -17.271 9.501 30.887 1.00 37.10 90 TRP A C 1
ATOM 748 O O . TRP A 1 91 ? -18.417 9.386 30.442 1.00 38.13 90 TRP A O 1
ATOM 759 N N . GLY A 1 92 ? -16.716 10.679 31.145 1.00 33.51 91 GLY A N 1
ATOM 760 C CA . GLY A 1 92 ? -17.472 11.899 31.037 1.00 35.48 91 GLY A CA 1
ATOM 761 C C . GLY A 1 92 ? -17.448 12.487 29.641 1.00 33.76 91 GLY A C 1
ATOM 762 O O . GLY A 1 92 ? -17.048 11.838 28.670 1.00 28.94 91 GLY A O 1
ATOM 763 N N . PRO A 1 93 ? -17.884 13.738 29.523 1.00 32.11 92 PRO A N 1
ATOM 764 C CA . PRO A 1 93 ? -18.014 14.357 28.199 1.00 29.51 92 PRO A CA 1
ATOM 765 C C . PRO A 1 93 ? -16.663 14.687 27.566 1.00 27.51 92 PRO A C 1
ATOM 766 O O . PRO A 1 93 ? -15.694 15.045 28.241 1.00 23.21 92 PRO A O 1
ATOM 770 N N . ARG A 1 94 ? -16.623 14.608 26.236 1.00 22.15 93 ARG A N 1
ATOM 771 C CA . ARG A 1 94 ? -15.383 14.765 25.492 1.00 20.27 93 ARG A CA 1
ATOM 772 C C . ARG A 1 94 ? -15.709 15.342 24.122 1.00 25.40 93 ARG A C 1
ATOM 773 O O . ARG A 1 94 ? -16.817 15.177 23.621 1.00 19.34 93 ARG A O 1
ATOM 781 N N . THR A 1 95 ? -14.729 16.025 23.518 1.00 20.26 94 THR A N 1
ATOM 782 C CA . THR A 1 95 ? -14.974 16.686 22.242 1.00 25.71 94 THR A CA 1
ATOM 783 C C . THR A 1 95 ? -15.103 15.680 21.108 1.00 25.08 94 THR A C 1
ATOM 784 O O . THR A 1 95 ? -15.895 15.885 20.183 1.00 23.88 94 THR A O 1
ATOM 788 N N . ILE A 1 96 ? -14.327 14.597 21.143 1.00 23.26 95 ILE A N 1
ATOM 789 C CA . ILE A 1 96 ? -14.253 13.714 19.987 1.00 21.98 95 ILE A CA 1
ATOM 790 C C . ILE A 1 96 ? -13.639 12.398 20.441 1.00 21.26 95 ILE A C 1
ATOM 791 O O . ILE A 1 96 ? -12.792 12.372 21.346 1.00 19.53 95 ILE A O 1
ATOM 796 N N . ASP A 1 97 ? -14.168 11.302 19.887 1.00 17.23 96 ASP A N 1
ATOM 797 C CA . ASP A 1 97 ? -13.634 9.944 19.978 1.00 21.80 96 ASP A CA 1
ATOM 798 C C . ASP A 1 97 ? -13.560 9.328 18.586 1.00 21.28 96 ASP A C 1
ATOM 799 O O . ASP A 1 97 ? -14.465 9.533 17.770 1.00 17.35 96 ASP A O 1
ATOM 804 N N . LEU A 1 98 ? -12.497 8.550 18.330 1.00 12.74 97 LEU A N 1
ATOM 805 C CA . LEU A 1 98 ? -12.354 7.777 17.100 1.00 21.30 97 LEU A CA 1
ATOM 806 C C . LEU A 1 98 ? -12.022 6.351 17.493 1.00 26.05 97 LEU A C 1
AT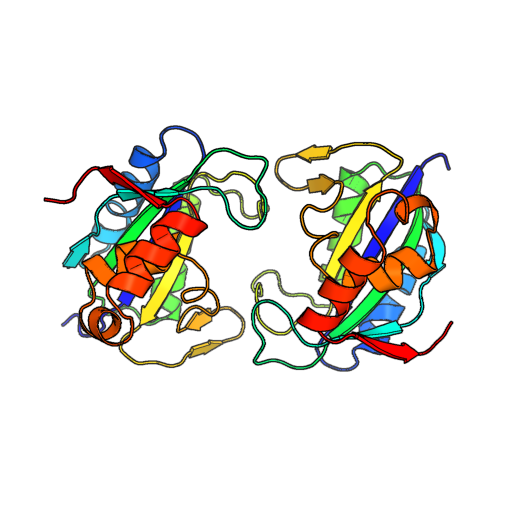OM 807 O O . LEU A 1 98 ? -11.055 6.129 18.227 1.00 25.39 97 LEU A O 1
ATOM 812 N N . ASP A 1 99 ? -12.818 5.397 17.011 1.00 26.98 98 ASP A N 1
ATOM 813 C CA . ASP A 1 99 ? -12.598 3.977 17.237 1.00 27.44 98 ASP A CA 1
ATOM 814 C C . ASP A 1 99 ? -12.381 3.304 15.894 1.00 24.96 98 ASP A C 1
ATOM 815 O O . ASP A 1 99 ? -13.166 3.514 14.962 1.00 20.26 98 ASP A O 1
ATOM 820 N N . ILE A 1 100 ? -11.333 2.495 15.793 1.00 24.31 99 ILE A N 1
ATOM 821 C CA . ILE A 1 100 ? -11.187 1.641 14.622 1.00 27.11 99 ILE A CA 1
ATOM 822 C C . ILE A 1 100 ? -12.054 0.411 14.858 1.00 25.84 99 ILE A C 1
ATOM 823 O O . ILE A 1 100 ? -11.820 -0.350 15.805 1.00 27.54 99 ILE A O 1
ATOM 828 N N . LEU A 1 101 ? -13.096 0.250 14.034 1.00 21.68 100 LEU A N 1
ATOM 829 C CA . LEU A 1 101 ? -14.046 -0.852 14.197 1.00 20.39 100 LEU A CA 1
ATOM 830 C C . LEU A 1 101 ? -13.608 -2.104 13.455 1.00 21.81 100 LEU A C 1
ATOM 831 O O . LEU A 1 101 ? -13.618 -3.203 14.028 1.00 21.35 100 LEU A O 1
ATOM 836 N N . LEU A 1 102 ? -13.278 -1.939 12.167 1.00 21.67 101 LEU A N 1
ATOM 837 C CA . LEU A 1 102 ? -12.914 -2.997 11.239 1.00 24.20 101 LEU A CA 1
ATOM 838 C C . LEU A 1 102 ? -11.724 -2.549 10.400 1.00 20.36 101 LEU A C 1
ATOM 839 O O . LEU A 1 102 ? -11.589 -1.368 10.050 1.00 16.94 101 LEU A O 1
ATOM 844 N N . TYR A 1 103 ? -10.859 -3.509 10.089 1.00 21.56 102 TYR A N 1
ATOM 845 C CA . TYR A 1 103 ? -9.736 -3.284 9.186 1.00 19.82 102 TYR A CA 1
ATOM 846 C C . TYR A 1 103 ? -9.647 -4.499 8.277 1.00 18.76 102 TYR A C 1
ATOM 847 O O . TYR A 1 103 ? -9.255 -5.577 8.733 1.00 22.71 102 TYR A O 1
ATOM 856 N N . ASN A 1 104 ? -9.977 -4.326 6.990 1.00 20.29 103 ASN A N 1
ATOM 857 C CA . ASN A 1 104 ? -10.158 -5.463 6.090 1.00 22.77 103 ASN A CA 1
ATOM 858 C C . ASN A 1 104 ? -10.955 -6.554 6.798 1.00 27.82 103 ASN A C 1
ATOM 859 O O . ASN A 1 104 ? -12.035 -6.294 7.334 1.00 29.58 103 ASN A O 1
ATOM 864 N N . GLN A 1 105 ? -10.420 -7.773 6.843 1.00 31.22 104 GLN A N 1
ATOM 865 C CA . GLN A 1 105 ? -11.015 -8.822 7.662 1.00 33.69 104 GLN A CA 1
ATOM 866 C C . GLN A 1 105 ? -10.005 -9.308 8.688 1.00 38.81 104 GLN A C 1
ATOM 867 O O . GLN A 1 105 ? -9.991 -10.483 9.072 1.00 42.46 104 GLN A O 1
ATOM 873 N N . GLU A 1 106 ? -9.140 -8.408 9.127 1.00 33.74 105 GLU A N 1
ATOM 874 C CA . GLU A 1 106 ? -8.072 -8.782 10.022 1.00 30.26 105 GLU A CA 1
ATOM 875 C C . GLU A 1 106 ? -8.582 -8.867 11.451 1.00 30.16 105 GLU A C 1
ATOM 876 O O . GLU A 1 106 ? -9.526 -8.162 11.840 1.00 22.84 105 GLU A O 1
ATOM 8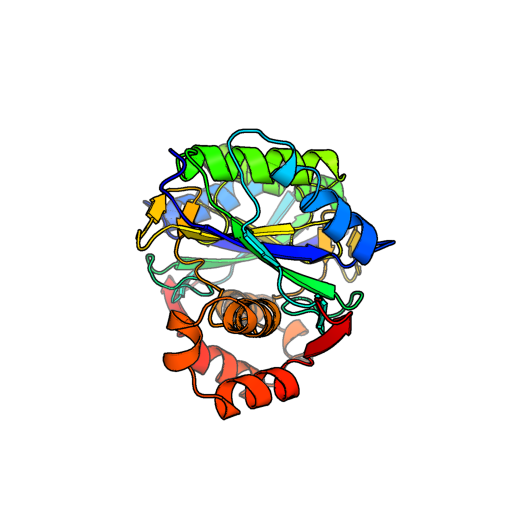82 N N . ASN A 1 107 ? -7.993 -9.802 12.205 1.00 26.95 106 ASN A N 1
ATOM 883 C CA . ASN A 1 107 ? -8.221 -9.975 13.636 1.00 28.64 106 ASN A CA 1
ATOM 884 C C . ASN A 1 107 ? -6.940 -9.532 14.322 1.00 29.63 106 ASN A C 1
ATOM 885 O O . ASN A 1 107 ? -5.912 -10.209 14.212 1.00 37.11 106 ASN A O 1
ATOM 890 N N . ILE A 1 108 ? -6.994 -8.387 14.996 1.00 24.13 107 ILE A N 1
ATOM 891 C CA . ILE A 1 108 ? -5.821 -7.722 15.552 1.00 17.46 107 ILE A CA 1
ATOM 892 C C . ILE A 1 108 ? -5.935 -7.716 17.075 1.00 25.96 107 ILE A C 1
ATOM 893 O O . ILE A 1 108 ? -6.967 -7.309 17.637 1.00 26.39 107 ILE A O 1
ATOM 898 N N . GLU A 1 109 ? -4.880 -8.170 17.745 1.00 25.69 108 GLU A N 1
ATOM 899 C CA . GLU A 1 109 ? -4.892 -8.309 19.196 1.00 34.41 108 GLU A CA 1
ATOM 900 C C . GLU A 1 109 ? -3.591 -7.742 19.769 1.00 30.99 108 GLU A C 1
ATOM 901 O O . GLU A 1 109 ? -2.885 -8.391 20.524 1.00 31.00 108 GLU A O 1
ATOM 907 N N . ALA A 1 110 ? -3.267 -6.496 19.420 1.00 28.48 109 ALA A N 1
ATOM 908 C CA . ALA A 1 110 ? -2.073 -5.882 19.991 1.00 29.90 109 ALA A CA 1
ATOM 909 C C . ALA A 1 110 ? -2.374 -5.312 21.370 1.00 32.09 109 ALA A C 1
ATOM 910 O O . ALA A 1 110 ? -3.525 -5.248 21.806 1.00 33.10 109 ALA A O 1
ATOM 912 N N . GLU A 1 111 ? -1.311 -4.895 22.070 1.00 34.65 110 GLU A N 1
ATOM 913 C CA . GLU A 1 111 ? -1.481 -4.325 23.408 1.00 39.40 110 GLU A CA 1
ATOM 914 C C . GLU A 1 111 ? -2.356 -3.083 23.374 1.00 35.67 110 GLU A C 1
ATOM 915 O O . GLU A 1 111 ? -3.058 -2.778 24.346 1.00 40.66 110 GLU A O 1
ATOM 921 N N . ASN A 1 112 ? -2.322 -2.353 22.269 1.00 30.14 111 ASN A N 1
ATOM 922 C CA . ASN A 1 112 ? -2.983 -1.065 22.143 1.00 27.77 111 ASN A CA 1
ATOM 923 C C . ASN A 1 112 ? -4.069 -1.046 21.072 1.00 22.16 111 ASN A C 1
ATOM 924 O O . ASN A 1 112 ? -4.637 0.020 20.796 1.00 23.43 111 ASN A O 1
ATOM 929 N N . LEU A 1 113 ? -4.369 -2.175 20.453 1.00 18.08 112 LEU A N 1
ATOM 930 C CA . LEU A 1 113 ? -5.236 -2.160 19.270 1.00 21.16 112 LEU A CA 1
ATOM 931 C C . LEU A 1 113 ? -5.957 -3.495 19.192 1.00 20.60 112 LEU A C 1
ATOM 932 O O . LEU A 1 113 ? -5.343 -4.537 18.928 1.00 24.68 112 LEU A O 1
ATOM 937 N N . ILE A 1 114 ? -7.256 -3.476 19.458 1.00 22.98 113 ILE A N 1
ATOM 938 C CA . ILE A 1 114 ? -8.089 -4.664 19.316 1.00 14.12 113 ILE A CA 1
ATOM 939 C C . ILE A 1 114 ? -9.093 -4.400 18.207 1.00 17.04 113 ILE A C 1
ATOM 940 O O . ILE A 1 114 ? -9.861 -3.426 18.274 1.00 18.18 113 ILE A O 1
ATOM 945 N N . VAL A 1 115 ? -9.080 -5.265 17.196 1.00 20.14 114 VAL A N 1
ATOM 946 C CA . VAL A 1 115 ? -9.949 -5.187 16.019 1.00 19.23 114 VAL A CA 1
ATOM 947 C C . VAL A 1 115 ? -10.382 -6.607 15.662 1.00 23.62 114 VAL A C 1
ATOM 948 O O . VAL A 1 115 ? -9.529 -7.507 15.581 1.00 26.04 114 VAL A O 1
ATOM 952 N N . PRO A 1 116 ? -11.676 -6.870 15.418 1.00 28.04 115 PRO A N 1
ATOM 953 C CA . PRO A 1 116 ? -12.782 -5.912 15.456 1.00 25.64 115 PRO A CA 1
ATOM 954 C C . PRO A 1 116 ? -12.875 -5.277 16.830 1.00 24.44 115 PRO A C 1
ATOM 955 O O . PRO A 1 116 ? -12.418 -5.869 17.825 1.00 20.82 115 PRO A O 1
ATOM 959 N N . HIS A 1 117 ? -13.441 -4.084 16.896 1.00 17.84 116 HIS A N 1
ATOM 960 C CA . HIS A 1 117 ? -13.552 -3.408 18.179 1.00 22.70 116 HIS A CA 1
ATOM 961 C C . HIS A 1 117 ? -14.371 -4.263 19.148 1.00 27.10 116 HIS A C 1
ATOM 962 O O . HIS A 1 117 ? -15.486 -4.692 18.799 1.00 28.13 116 HIS A O 1
ATOM 969 N N . PRO A 1 118 ? -13.867 -4.526 20.357 1.00 26.16 117 PRO A N 1
ATOM 970 C CA . PRO A 1 118 ? -14.530 -5.494 21.248 1.00 29.46 117 PRO A CA 1
ATOM 971 C C . PRO A 1 118 ? -15.917 -5.084 21.731 1.00 24.89 117 PRO A C 1
ATOM 972 O O . PRO A 1 118 ? -16.680 -5.945 22.186 1.00 22.98 117 PRO A O 1
ATOM 976 N N . ARG A 1 119 ? -16.273 -3.810 21.672 1.00 23.09 118 ARG A N 1
ATOM 977 C CA . ARG A 1 119 ? -17.577 -3.364 22.134 1.00 23.42 118 ARG A CA 1
ATOM 978 C C . ARG A 1 119 ? -18.552 -3.082 20.997 1.00 27.11 118 ARG A C 1
ATOM 979 O O . ARG A 1 119 ? -19.699 -2.717 21.260 1.00 31.00 118 ARG A O 1
ATOM 987 N N . MET A 1 120 ? -18.129 -3.211 19.742 1.00 27.36 119 MET A N 1
ATOM 988 C CA . MET A 1 120 ? -18.954 -2.652 18.671 1.00 31.39 119 MET A CA 1
ATOM 989 C C . MET A 1 120 ? -20.306 -3.340 18.571 1.00 29.63 119 MET A C 1
ATOM 990 O O . MET A 1 120 ? -21.294 -2.701 18.195 1.00 34.76 119 MET A O 1
ATOM 995 N N . PHE A 1 121 ? -20.385 -4.631 18.880 1.00 28.34 120 PHE A N 1
ATOM 996 C CA . PHE A 1 121 ? -21.663 -5.322 18.801 1.00 33.03 120 PHE A CA 1
ATOM 997 C C . PHE A 1 121 ? -22.482 -5.182 20.076 1.00 37.58 120 PHE A C 1
ATOM 998 O O . PHE A 1 121 ? -23.556 -5.782 20.175 1.00 40.18 120 PHE A O 1
ATOM 1006 N N . GLU A 1 122 ? -22.003 -4.402 21.045 1.00 34.47 121 GLU A N 1
ATOM 1007 C CA . GLU A 1 122 ? -22.754 -4.106 22.256 1.00 38.65 121 GLU A CA 1
ATOM 1008 C C . GLU A 1 122 ? -23.208 -2.655 22.313 1.00 34.18 121 GLU A C 1
ATOM 1009 O O . GLU A 1 122 ? -23.636 -2.191 23.376 1.00 37.20 121 GLU A O 1
ATOM 1015 N N . ARG A 1 123 ? -23.096 -1.923 21.207 1.00 30.43 122 ARG A N 1
ATOM 1016 C CA . ARG A 1 123 ? -23.327 -0.480 21.172 1.00 24.68 122 ARG A CA 1
ATOM 1017 C C . ARG A 1 123 ? -24.218 -0.164 19.976 1.00 27.60 122 ARG A C 1
ATOM 1018 O O . ARG A 1 123 ? -23.769 -0.251 18.827 1.00 23.53 122 ARG A O 1
ATOM 1026 N N . ALA A 1 124 ? -25.466 0.235 20.239 1.00 27.82 123 ALA A N 1
ATOM 1027 C CA . ALA A 1 124 ? -26.345 0.603 19.137 1.00 25.60 123 ALA A CA 1
ATOM 1028 C C . ALA A 1 124 ? -25.817 1.822 18.407 1.00 24.17 123 ALA A C 1
ATOM 1029 O O . ALA A 1 124 ? -25.978 1.927 17.185 1.00 23.05 123 ALA A O 1
ATOM 1031 N N . PHE A 1 125 ? -25.177 2.749 19.132 1.00 24.91 124 PHE A N 1
ATOM 1032 C CA . PHE A 1 125 ? -24.646 3.942 18.492 1.00 23.36 124 PHE A CA 1
ATOM 1033 C C . PHE A 1 125 ? -23.490 3.635 17.527 1.00 21.35 124 PHE A C 1
ATOM 1034 O O . PHE A 1 125 ? -23.124 4.507 16.730 1.00 27.23 124 PHE A O 1
ATOM 1042 N N . VAL A 1 126 ? -22.889 2.447 17.599 1.00 20.58 125 VAL A N 1
ATOM 1043 C CA . VAL A 1 126 ? -21.944 1.992 16.578 1.00 14.99 125 VAL A CA 1
ATOM 1044 C C . VAL A 1 126 ? -22.656 1.177 15.510 1.00 18.73 125 VAL A C 1
ATOM 1045 O O . VAL A 1 126 ? -22.549 1.470 14.318 1.00 21.17 125 VAL A O 1
ATOM 1049 N N . ILE A 1 127 ? -23.428 0.173 15.934 1.00 17.99 126 ILE A N 1
ATOM 1050 C CA . ILE A 1 127 ? -23.989 -0.788 14.983 1.00 23.42 126 ILE A CA 1
ATOM 1051 C C . ILE A 1 127 ? -24.952 -0.120 14.006 1.00 22.14 126 ILE A C 1
ATOM 1052 O O . ILE A 1 127 ? -24.975 -0.447 12.811 1.00 24.30 126 ILE A O 1
ATOM 1057 N N . VAL A 1 128 ? -25.808 0.773 14.494 1.00 25.05 127 VAL A N 1
ATOM 1058 C CA . VAL A 1 128 ? -26.817 1.372 13.619 1.00 20.25 127 VAL A CA 1
ATOM 1059 C C . VAL A 1 128 ? -26.160 2.120 12.468 1.00 20.85 127 VAL A C 1
ATOM 1060 O O . VAL A 1 128 ? -26.444 1.796 11.304 1.00 18.40 127 VAL A O 1
ATOM 1064 N N . PRO A 1 129 ? -25.264 3.079 12.706 1.00 16.03 128 PRO A N 1
ATOM 1065 C CA . PRO A 1 129 ? -24.619 3.754 11.569 1.00 16.08 128 PRO A CA 1
ATOM 1066 C C . PRO A 1 129 ? -23.694 2.844 10.769 1.00 17.86 128 PRO A C 1
ATOM 1067 O O . PRO A 1 129 ? -23.616 2.982 9.529 1.00 19.62 128 PRO A O 1
ATOM 1071 N N . LEU A 1 130 ? -23.026 1.876 11.416 1.00 14.46 129 LEU A N 1
ATOM 1072 C CA . LEU A 1 130 ? -22.229 0.909 10.655 1.00 16.79 129 LEU A CA 1
ATOM 1073 C C . LEU A 1 130 ? -23.075 0.166 9.621 1.00 18.17 129 LEU A C 1
ATOM 1074 O O . LEU A 1 130 ? -22.666 0.018 8.460 1.00 13.23 129 LEU A O 1
ATOM 1079 N N . LEU A 1 131 ? -24.245 -0.348 10.034 1.00 25.23 130 LEU A N 1
ATOM 1080 C CA . LEU A 1 131 ? -25.103 -1.092 9.100 1.00 26.21 130 LEU A CA 1
ATOM 1081 C C . LEU A 1 131 ? -25.564 -0.221 7.943 1.00 27.67 130 LEU A C 1
ATOM 1082 O O . LEU A 1 131 ? -25.845 -0.722 6.845 1.00 25.20 130 LEU A O 1
ATOM 1087 N N . GLU A 1 132 ? -25.727 1.073 8.184 1.00 26.90 131 GLU A N 1
ATOM 1088 C CA . GLU A 1 132 ? -26.107 1.954 7.089 1.00 25.60 131 GLU A CA 1
ATOM 1089 C C . GLU A 1 132 ? -25.089 1.907 5.952 1.00 30.19 131 GLU A C 1
ATOM 1090 O O . GLU A 1 132 ? -25.471 2.060 4.787 1.00 25.91 131 GLU A O 1
ATOM 1096 N N . ILE A 1 133 ? -23.802 1.674 6.248 1.00 24.15 132 ILE A N 1
ATOM 1097 C CA . ILE A 1 133 ? -22.768 1.755 5.219 1.00 25.17 132 ILE A CA 1
ATOM 1098 C C . ILE A 1 133 ? -21.966 0.460 5.077 1.00 27.76 132 ILE A C 1
ATOM 1099 O O . ILE A 1 133 ? -20.947 0.442 4.383 1.00 29.26 132 ILE A O 1
ATOM 1104 N N . ASN A 1 134 ? -22.378 -0.625 5.722 1.00 21.17 133 ASN A N 1
ATOM 1105 C CA . ASN A 1 134 ? -21.667 -1.890 5.553 1.00 22.56 133 ASN A CA 1
ATOM 1106 C C . ASN A 1 134 ? -22.679 -3.013 5.383 1.00 30.23 133 ASN A C 1
ATOM 1107 O O . ASN A 1 134 ? -23.307 -3.423 6.360 1.00 29.75 133 ASN A O 1
ATOM 1112 N N . GLN A 1 135 ? -22.767 -3.558 4.163 1.00 40.09 134 GLN A N 1
ATOM 1113 C CA . GLN A 1 135 ? -23.784 -4.560 3.848 1.00 50.92 134 GLN A CA 1
ATOM 1114 C C . GLN A 1 135 ? -23.439 -5.945 4.387 1.00 54.15 134 GLN A C 1
ATOM 1115 O O . GLN A 1 135 ? -24.350 -6.745 4.623 1.00 54.30 134 GLN A O 1
ATOM 1121 N N . ASP A 1 136 ? -22.154 -6.263 4.583 1.00 60.10 135 ASP A N 1
ATOM 1122 C CA . ASP A 1 136 ? -21.826 -7.568 5.162 1.00 71.17 135 ASP A CA 1
ATOM 1123 C C . ASP A 1 136 ? -22.389 -7.704 6.570 1.00 77.55 135 ASP A C 1
ATOM 1124 O O . ASP A 1 136 ? -22.914 -8.762 6.941 1.00 80.23 135 ASP A O 1
ATOM 1129 N N . ILE A 1 137 ? -22.278 -6.647 7.371 1.00 80.04 136 ILE A N 1
ATOM 1130 C CA . ILE A 1 137 ? -22.927 -6.625 8.676 1.00 81.31 136 ILE A CA 1
ATOM 1131 C C . ILE A 1 137 ? -24.446 -6.642 8.502 1.00 84.08 136 ILE A C 1
ATOM 1132 O O . ILE A 1 137 ? -25.166 -7.343 9.224 1.00 83.09 136 ILE A O 1
ATOM 1137 N N . LYS A 1 138 ? -24.917 -5.846 7.555 1.00 86.90 137 LYS A N 1
ATOM 1138 C CA . LYS A 1 138 ? -26.334 -5.677 7.281 1.00 88.00 137 LYS A CA 1
ATOM 1139 C C . LYS A 1 138 ? -27.140 -6.959 7.205 1.00 92.99 137 LYS A C 1
ATOM 1140 O O . LYS A 1 138 ? -28.352 -6.941 7.400 1.00 94.13 137 LYS A O 1
ATOM 1146 N N . GLN A 1 139 ? -26.461 -8.062 6.912 1.00 94.51 138 GLN A N 1
ATOM 1147 C CA . GLN A 1 139 ? -27.102 -9.360 6.773 1.00 93.52 138 GLN A CA 1
ATOM 1148 C C . GLN A 1 139 ? -26.903 -10.169 8.034 1.00 90.35 138 GLN A C 1
ATOM 1149 O O . GLN A 1 139 ? -27.711 -11.028 8.372 1.00 90.84 138 GLN A O 1
ATOM 1155 N N . ASN A 1 140 ? -25.820 -9.875 8.731 1.00 85.52 139 ASN A N 1
ATOM 1156 C CA . ASN A 1 140 ? -25.441 -10.599 9.919 1.00 81.64 139 ASN A CA 1
ATOM 1157 C C . ASN A 1 140 ? -26.243 -10.128 11.118 1.00 82.00 139 ASN A C 1
ATOM 1158 O O . ASN A 1 140 ? -26.023 -10.547 12.261 1.00 84.49 139 ASN A O 1
ATOM 1163 N N . ILE A 1 141 ? -27.206 -9.270 10.841 1.00 76.45 140 ILE A N 1
ATOM 1164 C CA . ILE A 1 141 ? -27.993 -8.693 11.923 1.00 70.82 140 ILE A CA 1
ATOM 1165 C C . ILE A 1 141 ? -29.374 -8.424 11.347 1.00 74.56 140 ILE A C 1
ATOM 1166 O O . ILE A 1 141 ? -29.496 -7.827 10.272 1.00 76.14 140 ILE A O 1
ATOM 1171 N N . SER A 1 142 ? -30.412 -8.881 12.030 1.00 75.84 141 SER A N 1
ATOM 1172 C CA . SER A 1 142 ? -31.732 -8.729 11.445 1.00 77.04 141 SER A CA 1
ATOM 1173 C C . SER A 1 142 ? -32.108 -7.252 11.370 1.00 79.95 141 SER A C 1
ATOM 1174 O O . SER A 1 142 ? -31.570 -6.411 12.096 1.00 80.67 141 SER A O 1
ATOM 1177 N N . ARG A 1 143 ? -33.038 -6.934 10.459 1.00 80.58 142 ARG A N 1
ATOM 1178 C CA . ARG A 1 143 ? -33.503 -5.552 10.366 1.00 80.01 142 ARG A CA 1
ATOM 1179 C C . ARG A 1 143 ? -34.345 -5.152 11.574 1.00 78.06 142 ARG A C 1
ATOM 1180 O O . ARG A 1 143 ? -34.343 -3.975 11.960 1.00 79.87 142 ARG A O 1
ATOM 1188 N N . SER A 1 144 ? -35.069 -6.098 12.182 1.00 73.31 143 SER A N 1
ATOM 1189 C CA . SER A 1 144 ? -35.803 -5.819 13.412 1.00 66.96 143 SER A CA 1
ATOM 1190 C C . SER A 1 144 ? -34.924 -5.881 14.655 1.00 64.81 143 SER A C 1
ATOM 1191 O O . SER A 1 144 ? -35.329 -5.372 15.707 1.00 65.25 143 SER A O 1
ATOM 1194 N N . GLN A 1 145 ? -33.740 -6.498 14.560 1.00 61.88 144 GLN A N 1
ATOM 1195 C CA . GLN A 1 145 ? -32.736 -6.358 15.611 1.00 61.43 144 GLN A CA 1
ATOM 1196 C C . GLN A 1 145 ? -32.136 -4.955 15.617 1.00 63.21 144 GLN A C 1
ATOM 1197 O O . GLN A 1 145 ? -31.704 -4.465 16.670 1.00 57.43 144 GLN A O 1
ATOM 1203 N N . VAL A 1 146 ? -32.101 -4.304 14.450 1.00 68.78 145 VAL A N 1
ATOM 1204 C CA . VAL A 1 146 ? -31.536 -2.964 14.334 1.00 75.88 145 VAL A CA 1
ATOM 1205 C C . VAL A 1 146 ? -32.498 -1.918 14.881 1.00 80.01 145 VAL A C 1
ATOM 1206 O O . VAL A 1 146 ? -32.099 -1.038 15.652 1.00 82.73 145 VAL A O 1
ATOM 1210 N N . GLU A 1 147 ? -33.772 -1.975 14.477 1.00 79.71 146 GLU A N 1
ATOM 1211 C CA . GLU A 1 147 ? -34.755 -1.060 15.040 1.00 79.08 146 GLU A CA 1
ATOM 1212 C C . GLU A 1 147 ? -35.157 -1.445 16.457 1.00 70.62 146 GLU A C 1
ATOM 1213 O O . GLU A 1 147 ? -35.749 -0.623 17.164 1.00 70.36 146 GLU A O 1
ATOM 1219 N N . GLU A 1 148 ? -34.842 -2.664 16.892 1.00 63.91 147 GLU A N 1
ATOM 1220 C CA . GLU A 1 148 ? -35.046 -2.991 18.295 1.00 62.85 147 GLU A CA 1
ATOM 1221 C C . GLU A 1 148 ? -33.958 -2.377 19.169 1.00 61.36 147 GLU A C 1
ATOM 1222 O O . GLU A 1 148 ? -34.250 -1.898 20.271 1.00 59.40 147 GLU A O 1
ATOM 1228 N N . MET A 1 149 ? -32.701 -2.367 18.706 1.00 60.65 148 MET A N 1
ATOM 1229 C CA . MET A 1 149 ? -31.670 -1.710 19.508 1.00 57.55 148 MET A CA 1
ATOM 1230 C C . MET A 1 149 ? -31.799 -0.189 19.446 1.00 42.76 148 MET A C 1
ATOM 1231 O O . MET A 1 149 ? -31.514 0.487 20.440 1.00 36.83 148 MET A O 1
ATOM 1236 N N . LYS A 1 150 ? -32.254 0.370 18.315 1.00 39.74 149 LYS A N 1
ATOM 1237 C CA . LYS A 1 150 ? -32.575 1.798 18.287 1.00 40.35 149 LYS A CA 1
ATOM 1238 C C . LYS A 1 150 ? -33.483 2.172 19.457 1.00 46.16 149 LYS A C 1
ATOM 1239 O O . LYS A 1 150 ? -33.179 3.101 20.219 1.00 46.01 149 LYS A O 1
ATOM 1245 N N . ARG A 1 151 ? -34.590 1.433 19.626 1.00 47.40 150 ARG A N 1
ATOM 1246 C CA . ARG A 1 151 ? -35.581 1.746 20.654 1.00 51.01 150 ARG A CA 1
ATOM 1247 C C . ARG A 1 151 ? -34.999 1.599 22.055 1.00 51.48 150 ARG A C 1
ATOM 1248 O O . ARG A 1 151 ? -35.187 2.469 22.913 1.00 53.31 150 ARG A O 1
ATOM 1256 N N . ARG A 1 152 ? -34.315 0.486 22.318 1.00 48.93 151 ARG A N 1
ATOM 1257 C CA . ARG A 1 152 ? -33.891 0.226 23.684 1.00 49.27 151 ARG A CA 1
ATOM 1258 C C . ARG A 1 152 ? -32.799 1.186 24.134 1.00 46.71 151 ARG A C 1
ATOM 1259 O O . ARG A 1 152 ? -32.844 1.674 25.264 1.00 47.75 151 ARG A O 1
ATOM 1267 N N . GLU A 1 153 ? -31.836 1.504 23.271 1.00 45.52 152 GLU A N 1
ATOM 1268 C CA . GLU A 1 153 ? -30.740 2.381 23.661 1.00 43.28 152 GLU A CA 1
ATOM 1269 C C . GLU A 1 153 ? -30.992 3.851 23.348 1.00 41.54 152 GLU A C 1
ATOM 1270 O O . GLU A 1 153 ? -30.188 4.697 23.755 1.00 45.14 152 GLU A O 1
ATOM 1276 N N . GLY A 1 154 ? -32.076 4.184 22.652 1.00 37.53 153 GLY A N 1
ATOM 1277 C CA . GLY A 1 154 ? -32.331 5.582 22.349 1.00 34.27 153 GLY A CA 1
ATOM 1278 C C . GLY A 1 154 ? -31.399 6.150 21.292 1.00 31.52 153 GLY A C 1
ATOM 1279 O O . GLY A 1 154 ? -30.562 7.007 21.585 1.00 33.37 153 GLY A O 1
ATOM 1280 N N . VAL A 1 155 ? -31.542 5.676 20.058 1.00 30.02 154 VAL A N 1
ATOM 1281 C CA . VAL A 1 155 ? -30.734 6.118 18.925 1.00 34.00 154 VAL A CA 1
ATOM 1282 C C . VAL A 1 155 ? -31.696 6.630 17.865 1.00 37.98 154 VAL A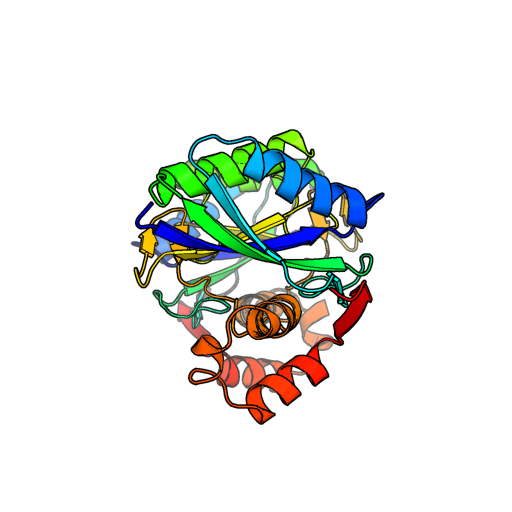 C 1
ATOM 1283 O O . VAL A 1 155 ? -32.644 5.930 17.499 1.00 40.63 154 VAL A O 1
ATOM 1287 N N . THR A 1 156 ? -31.476 7.857 17.401 1.00 38.44 155 THR A N 1
ATOM 1288 C CA . THR A 1 156 ? -32.394 8.503 16.475 1.00 38.22 155 THR A CA 1
ATOM 1289 C C . THR A 1 156 ? -31.596 9.272 15.435 1.00 31.74 155 THR A C 1
ATOM 1290 O O . THR A 1 156 ? -30.557 9.847 15.759 1.00 28.13 155 THR A O 1
ATOM 1294 N N . VAL A 1 157 ? -32.087 9.292 14.190 1.00 27.16 156 VAL A N 1
ATOM 1295 C CA . VAL A 1 157 ? -31.422 10.082 13.163 1.00 25.86 156 VAL A CA 1
ATOM 1296 C C . VAL A 1 157 ? -31.460 11.541 13.558 1.00 30.54 156 VAL A C 1
ATOM 1297 O O . VAL A 1 157 ? -32.525 12.090 13.862 1.00 32.97 156 VAL A O 1
ATOM 1301 N N . TRP A 1 158 ? -30.295 12.181 13.542 1.00 27.89 157 TRP A N 1
ATOM 1302 C CA . TRP A 1 158 ? -30.155 13.607 13.800 1.00 29.12 157 TRP A CA 1
ATOM 1303 C C . TRP A 1 158 ? -29.918 14.407 12.532 1.00 31.91 157 TRP A C 1
ATOM 1304 O O . TRP A 1 158 ? -30.429 15.519 12.418 1.00 28.51 157 TRP A O 1
ATOM 1315 N N . LYS A 1 159 ? -29.157 13.866 11.574 1.00 28.62 158 LYS A N 1
ATOM 1316 C CA . LYS A 1 159 ? -29.012 14.503 10.271 1.00 29.85 158 LYS A CA 1
ATOM 1317 C C . LYS A 1 159 ? -28.824 13.424 9.214 1.00 31.45 158 LYS A C 1
ATOM 1318 O O . LYS A 1 159 ? -27.946 12.556 9.337 1.00 29.11 158 LYS A O 1
ATOM 1324 N N . GLN A 1 160 ? -29.674 13.467 8.197 1.00 35.24 159 GLN A N 1
ATOM 1325 C CA . GLN A 1 160 ? -29.618 12.482 7.128 1.00 37.13 159 GLN A CA 1
ATOM 1326 C C . GLN A 1 160 ? -28.360 12.676 6.296 1.00 26.06 159 GLN A C 1
ATOM 1327 O O . GLN A 1 160 ? -28.003 13.799 5.947 1.00 27.86 159 GLN A O 1
ATOM 1333 N N . LYS A 1 161 ? -27.676 11.581 5.994 1.00 24.66 160 LYS A N 1
ATOM 1334 C CA . LYS A 1 161 ? -26.623 11.642 4.997 1.00 25.80 160 LYS A CA 1
ATOM 1335 C C . LYS A 1 161 ? -27.239 11.890 3.619 1.00 32.20 160 LYS A C 1
ATOM 1336 O O . LYS A 1 161 ? -28.409 11.589 3.374 1.00 32.82 160 LYS A O 1
ATOM 1342 N N . ASN A 1 162 ? -26.437 12.418 2.708 1.00 34.13 161 ASN A N 1
ATOM 1343 C CA . ASN A 1 162 ? -26.910 12.538 1.335 1.00 41.76 161 ASN A CA 1
ATOM 1344 C C . ASN A 1 162 ? -25.818 12.194 0.311 1.00 42.43 161 ASN A C 1
ATOM 1345 O O . ASN A 1 162 ? -25.380 11.033 0.199 1.00 38.15 161 ASN A O 1
ATOM 1350 N N . MET B 1 2 ? -6.690 12.701 60.721 1.00 96.34 1 MET B N 1
ATOM 1351 C CA . MET B 1 2 ? -6.969 12.489 59.308 1.00 97.40 1 MET B CA 1
ATOM 1352 C C . MET B 1 2 ? -8.466 12.443 59.060 1.00 99.07 1 MET B C 1
ATOM 1353 O O . MET B 1 2 ? -9.120 11.419 59.263 1.00 99.10 1 MET B O 1
ATOM 1358 N N . ASN B 1 3 ? -9.008 13.546 58.568 1.00 99.15 2 ASN B N 1
ATOM 1359 C CA . ASN B 1 3 ? -10.436 13.636 58.322 1.00 98.17 2 ASN B CA 1
ATOM 1360 C C . ASN B 1 3 ? -10.895 13.195 56.950 1.00 98.96 2 ASN B C 1
ATOM 1361 O O . ASN B 1 3 ? -11.957 13.634 56.507 1.00 104.92 2 ASN B O 1
ATOM 1366 N N . ASN B 1 4 ? -10.149 12.295 56.303 1.00 87.47 3 ASN B N 1
ATOM 1367 C CA . ASN B 1 4 ? -10.455 11.859 54.952 1.00 72.89 3 ASN B CA 1
ATOM 1368 C C . ASN B 1 4 ? -10.507 10.358 54.697 1.00 61.19 3 ASN B C 1
ATOM 1369 O O . ASN B 1 4 ? -9.470 9.731 54.646 1.00 59.83 3 ASN B O 1
ATOM 1374 N N . ILE B 1 5 ? -11.706 9.807 54.510 1.00 51.85 4 ILE B N 1
ATOM 1375 C CA . ILE B 1 5 ? -11.899 8.384 54.228 1.00 51.80 4 ILE B CA 1
ATOM 1376 C C . ILE B 1 5 ? -12.169 8.111 52.725 1.00 53.10 4 ILE B C 1
ATOM 1377 O O . ILE B 1 5 ? -12.994 8.773 52.125 1.00 50.35 4 ILE B O 1
ATOM 1382 N N . ALA B 1 6 ? -11.495 7.128 52.130 1.00 52.41 5 ALA B N 1
ATOM 1383 C CA . ALA B 1 6 ? -11.685 6.810 50.725 1.00 51.79 5 ALA B CA 1
ATOM 1384 C C . ALA B 1 6 ? -11.767 5.303 50.563 1.00 50.92 5 ALA B C 1
ATOM 1385 O O . ALA B 1 6 ? -11.227 4.543 51.373 1.00 52.37 5 ALA B O 1
ATOM 1387 N N . TYR B 1 7 ? -12.460 4.873 49.516 1.00 45.10 6 TYR B N 1
ATOM 1388 C CA . TYR B 1 7 ? -12.489 3.470 49.135 1.00 44.89 6 TYR B CA 1
ATOM 1389 C C . TYR B 1 7 ? -11.902 3.347 47.738 1.00 43.80 6 TYR B C 1
ATOM 1390 O O . TYR B 1 7 ? -12.246 4.131 46.845 1.00 36.60 6 TYR B O 1
ATOM 1399 N N . ILE B 1 8 ? -10.987 2.395 47.567 1.00 43.30 7 ILE B N 1
ATOM 1400 C CA . ILE B 1 8 ? -10.274 2.184 46.315 1.00 42.09 7 ILE B CA 1
ATOM 1401 C C . ILE B 1 8 ? -10.446 0.724 45.923 1.00 42.91 7 ILE B C 1
ATOM 1402 O O . ILE B 1 8 ? -10.398 -0.167 46.781 1.00 40.41 7 ILE B O 1
ATOM 1407 N N . ALA B 1 9 ? -10.682 0.478 44.636 1.00 43.46 8 ALA B N 1
ATOM 1408 C CA . ALA B 1 9 ? -10.765 -0.876 44.104 1.00 43.03 8 ALA B CA 1
ATOM 1409 C C . ALA B 1 9 ? -9.530 -1.159 43.262 1.00 40.11 8 ALA B C 1
ATOM 1410 O O . ALA B 1 9 ? -9.051 -0.286 42.530 1.00 40.00 8 ALA B O 1
ATOM 1412 N N . LEU B 1 10 ? -9.006 -2.376 43.374 1.00 38.85 9 LEU B N 1
ATOM 1413 C CA . LEU B 1 10 ? -7.805 -2.766 42.651 1.00 40.62 9 LEU B CA 1
ATOM 1414 C C . LEU B 1 10 ? -8.072 -4.056 41.890 1.00 40.83 9 LEU B C 1
ATOM 1415 O O . LEU B 1 10 ? -8.612 -5.012 42.455 1.00 41.75 9 LEU B O 1
ATOM 1420 N N . GLY B 1 11 ? -7.699 -4.073 40.609 1.00 39.09 10 GLY B N 1
ATOM 1421 C CA . GLY B 1 11 ? -7.761 -5.278 39.817 1.00 34.61 10 GLY B CA 1
ATOM 1422 C C . GLY B 1 11 ? -6.427 -5.542 39.144 1.00 35.61 10 GLY B C 1
ATOM 1423 O O . GLY B 1 11 ? -5.590 -4.647 38.979 1.00 34.86 10 GLY B O 1
ATOM 1424 N N . SER B 1 12 ? -6.252 -6.808 38.779 1.00 38.25 11 SER B N 1
ATOM 1425 C CA . SER B 1 12 ? -5.095 -7.239 38.006 1.00 40.58 11 SER B CA 1
ATOM 1426 C C . SER B 1 12 ? -5.466 -8.529 37.281 1.00 40.84 11 SER B C 1
ATOM 1427 O O . SER B 1 12 ? -6.112 -9.407 37.858 1.00 44.08 11 SER B O 1
ATOM 1430 N N . ASN B 1 13 ? -5.062 -8.639 36.007 1.00 40.90 12 ASN B N 1
ATOM 1431 C CA . ASN B 1 13 ? -5.288 -9.898 35.304 1.00 40.29 12 ASN B CA 1
ATOM 1432 C C . ASN B 1 13 ? -4.064 -10.307 34.488 1.00 42.28 12 ASN B C 1
ATOM 1433 O O . ASN B 1 13 ? -4.191 -10.976 33.458 1.00 42.40 12 ASN B O 1
ATOM 1438 N N . ILE B 1 14 ? -2.868 -9.921 34.943 1.00 45.36 13 ILE B N 1
ATOM 1439 C CA . ILE B 1 14 ? -1.616 -10.241 34.268 1.00 50.13 13 ILE B CA 1
ATOM 1440 C C . ILE B 1 14 ? -0.620 -10.788 35.282 1.00 55.47 13 ILE B C 1
ATOM 1441 O O . ILE B 1 14 ? -0.631 -10.413 36.459 1.00 57.84 13 ILE B O 1
ATOM 1446 N N . GLY B 1 15 ? 0.243 -11.691 34.814 1.00 57.15 14 GLY B N 1
ATOM 1447 C CA . GLY B 1 15 ? 1.413 -12.095 35.583 1.00 60.17 14 GLY B CA 1
ATOM 1448 C C . GLY B 1 15 ? 1.058 -12.629 36.955 1.00 61.49 14 GLY B C 1
ATOM 1449 O O . GLY B 1 15 ? 0.056 -13.330 37.141 1.00 61.37 14 GLY B O 1
ATOM 1450 N N . GLU B 1 16 ? 1.905 -12.315 37.934 1.00 61.15 15 GLU B N 1
ATOM 1451 C CA . GLU B 1 16 ? 1.638 -12.663 39.326 1.00 62.89 15 GLU B CA 1
ATOM 1452 C C . GLU B 1 16 ? 0.635 -11.650 39.857 1.00 57.35 15 GLU B C 1
ATOM 1453 O O . GLU B 1 16 ? 0.993 -10.616 40.426 1.00 53.44 15 GLU B O 1
ATOM 1459 N N . ARG B 1 17 ? -0.649 -11.965 39.666 1.00 55.90 16 ARG B N 1
ATOM 1460 C CA . ARG B 1 17 ? -1.695 -10.970 39.870 1.00 53.01 16 ARG B CA 1
ATOM 1461 C C . ARG B 1 17 ? -1.883 -10.650 41.348 1.00 52.07 16 ARG B C 1
ATOM 1462 O O . ARG B 1 17 ? -2.096 -9.487 41.709 1.00 52.79 16 ARG B O 1
ATOM 1470 N N . TYR B 1 18 ? -1.799 -11.658 42.220 1.00 53.26 17 TYR B N 1
ATOM 1471 C CA . TYR B 1 18 ? -1.929 -11.383 43.648 1.00 53.00 17 TYR B CA 1
ATOM 1472 C C . TYR B 1 18 ? -0.820 -10.465 44.142 1.00 54.95 17 TYR B C 1
ATOM 1473 O O . TYR B 1 18 ? -1.053 -9.636 45.029 1.00 55.72 17 TYR B O 1
ATOM 1482 N N . THR B 1 19 ? 0.386 -10.594 43.586 1.00 56.26 18 THR B N 1
ATOM 1483 C CA . THR B 1 19 ? 1.491 -9.749 44.029 1.00 56.38 18 THR B CA 1
ATOM 1484 C C . THR B 1 19 ? 1.290 -8.306 43.582 1.00 53.99 18 THR B C 1
ATOM 1485 O O . THR B 1 19 ? 1.415 -7.376 44.389 1.00 58.78 18 THR B O 1
ATOM 1489 N N . TYR B 1 20 ? 0.987 -8.102 42.294 1.00 44.86 19 TYR B N 1
ATOM 1490 C CA . TYR B 1 20 ? 0.653 -6.770 41.800 1.00 36.63 19 TYR B CA 1
ATOM 1491 C C . TYR B 1 20 ? -0.305 -6.076 42.748 1.00 32.98 19 TYR B C 1
ATOM 1492 O O . TYR B 1 20 ? -0.129 -4.902 43.083 1.00 38.92 19 TYR B O 1
ATOM 1501 N N . LEU B 1 21 ? -1.319 -6.804 43.208 1.00 32.29 20 LEU B N 1
ATOM 1502 C CA . LEU B 1 21 ? -2.288 -6.239 44.136 1.00 34.89 20 LEU B CA 1
ATOM 1503 C C . LEU B 1 21 ? -1.621 -5.844 45.449 1.00 42.61 20 LEU B C 1
ATOM 1504 O O . LEU B 1 21 ? -1.705 -4.692 45.888 1.00 41.74 20 LEU B O 1
ATOM 1509 N N . THR B 1 22 ? -0.953 -6.800 46.096 1.00 47.50 21 THR B N 1
ATOM 1510 C CA . THR B 1 22 ? -0.394 -6.535 47.419 1.00 48.08 21 THR B CA 1
ATOM 1511 C C . THR B 1 22 ? 0.635 -5.416 47.370 1.00 48.46 21 THR B C 1
ATOM 1512 O O . THR B 1 22 ? 0.664 -4.551 48.255 1.00 52.72 21 THR B O 1
ATOM 1516 N N . GLU B 1 23 ? 1.494 -5.411 46.350 1.00 46.39 22 GLU B N 1
ATOM 1517 C CA . GLU B 1 23 ? 2.458 -4.324 46.234 1.00 52.54 22 GLU B CA 1
ATOM 1518 C C . GLU B 1 23 ? 1.770 -2.996 45.952 1.00 50.13 22 GLU B C 1
ATOM 1519 O O . GLU B 1 23 ? 2.291 -1.935 46.323 1.00 48.00 22 GLU B O 1
ATOM 1525 N N . ALA B 1 24 ? 0.612 -3.034 45.291 1.00 49.12 23 ALA B N 1
ATOM 1526 C CA . ALA B 1 24 ? -0.212 -1.837 45.176 1.00 44.78 23 ALA B CA 1
ATOM 1527 C C . ALA B 1 24 ? -0.592 -1.310 46.557 1.00 43.25 23 ALA B C 1
ATOM 1528 O O . ALA B 1 24 ? -0.384 -0.130 46.866 1.00 41.54 23 ALA B O 1
ATOM 1530 N N . ILE B 1 25 ? -1.150 -2.172 47.409 1.00 43.29 24 ILE B N 1
ATOM 1531 C CA . ILE B 1 25 ? -1.460 -1.738 48.768 1.00 41.73 24 ILE B CA 1
ATOM 1532 C C . ILE B 1 25 ? -0.182 -1.367 49.505 1.00 43.42 24 ILE B C 1
ATOM 1533 O O . ILE B 1 25 ? -0.118 -0.337 50.181 1.00 42.80 24 ILE B O 1
ATOM 1538 N N . GLN B 1 26 ? 0.856 -2.198 49.384 1.00 47.69 25 GLN B N 1
ATOM 1539 C CA . GLN B 1 26 ? 2.120 -1.901 50.046 1.00 50.22 25 GLN B CA 1
ATOM 1540 C C . GLN B 1 26 ? 2.611 -0.509 49.685 1.00 49.20 25 GLN B C 1
ATOM 1541 O O . GLN B 1 26 ? 2.920 0.304 50.563 1.00 47.44 25 GLN B O 1
ATOM 1547 N N . PHE B 1 27 ? 2.683 -0.211 48.386 1.00 48.51 26 PHE B N 1
ATOM 1548 C CA . PHE B 1 27 ? 3.215 1.079 47.966 1.00 50.23 26 PHE B CA 1
ATOM 1549 C C . PHE B 1 27 ? 2.289 2.215 48.386 1.00 45.13 26 PHE B C 1
ATOM 1550 O O . PHE B 1 27 ? 2.759 3.307 48.737 1.00 42.46 26 PHE B O 1
ATOM 1558 N N . LEU B 1 28 ? 0.972 1.973 48.383 1.00 42.58 27 LEU B N 1
ATOM 1559 C CA . LEU B 1 28 ? 0.034 3.009 48.808 1.00 41.60 27 LEU B CA 1
ATOM 1560 C C . LEU B 1 28 ? 0.272 3.392 50.264 1.00 47.58 27 LEU B C 1
ATOM 1561 O O . LEU B 1 28 ? 0.253 4.579 50.619 1.00 48.91 27 LEU B O 1
ATOM 1566 N N . ASN B 1 29 ? 0.506 2.397 51.123 1.00 48.93 28 ASN B N 1
ATOM 1567 C CA . ASN B 1 29 ? 0.713 2.657 52.540 1.00 51.18 28 ASN B CA 1
ATOM 1568 C C . ASN B 1 29 ? 2.075 3.295 52.818 1.00 53.47 28 ASN B C 1
ATOM 1569 O O . ASN B 1 29 ? 2.250 3.917 53.873 1.00 55.12 28 ASN B O 1
ATOM 1574 N N . LYS B 1 30 ? 3.034 3.171 51.889 1.00 51.85 29 LYS B N 1
ATOM 1575 C CA . LYS B 1 30 ? 4.325 3.840 52.012 1.00 53.81 29 LYS B CA 1
ATOM 1576 C C . LYS B 1 30 ? 4.190 5.356 51.954 1.00 55.68 29 LYS B C 1
ATOM 1577 O O . LYS B 1 30 ? 5.154 6.065 52.262 1.00 55.52 29 LYS B O 1
ATOM 1583 N N . ASN B 1 31 ? 3.035 5.866 51.548 1.00 58.52 30 ASN B N 1
ATOM 1584 C CA . ASN B 1 31 ? 2.842 7.307 51.463 1.00 62.33 30 ASN B CA 1
ATOM 1585 C C . ASN B 1 31 ? 2.484 7.853 52.839 1.00 66.37 30 ASN B C 1
ATOM 1586 O O . ASN B 1 31 ? 1.515 7.390 53.451 1.00 69.27 30 ASN B O 1
ATOM 1591 N N . PRO B 1 32 ? 3.228 8.833 53.351 1.00 66.46 31 PRO B N 1
ATOM 1592 C CA . PRO B 1 32 ? 2.967 9.313 54.715 1.00 65.92 31 PRO B CA 1
ATOM 1593 C C . PRO B 1 32 ? 1.584 9.898 54.892 1.00 62.48 31 PRO B C 1
ATOM 1594 O O . PRO B 1 32 ? 1.079 9.914 56.022 1.00 62.01 31 PRO B O 1
ATOM 1598 N N . TYR B 1 33 ? 0.957 10.369 53.820 1.00 58.80 32 TYR B N 1
ATOM 1599 C CA . TYR B 1 33 ? -0.359 10.983 53.900 1.00 56.66 32 TYR B CA 1
ATOM 1600 C C . TYR B 1 33 ? -1.486 9.964 53.804 1.00 50.33 32 TYR B C 1
ATOM 1601 O O . TYR B 1 33 ? -2.657 10.350 53.873 1.00 49.60 32 TYR B O 1
ATOM 1610 N N . ILE B 1 34 ? -1.159 8.680 53.670 1.00 49.98 33 ILE B N 1
ATOM 1611 C CA . ILE B 1 34 ? -2.136 7.619 53.451 1.00 53.76 33 ILE B CA 1
ATOM 1612 C C . ILE B 1 34 ? -1.998 6.591 54.563 1.00 54.78 33 ILE B C 1
ATOM 1613 O O . ILE B 1 34 ? -0.882 6.275 54.987 1.00 57.49 33 ILE B O 1
ATOM 1618 N N . LYS B 1 35 ? -3.130 6.065 55.027 1.00 51.10 34 LYS B N 1
ATOM 1619 C CA . LYS B 1 35 ? -3.143 4.984 56.003 1.00 51.61 34 LYS B CA 1
ATOM 1620 C C . LYS B 1 35 ? -4.194 3.964 55.597 1.00 51.06 34 LYS B C 1
ATOM 1621 O O . LYS B 1 35 ? -5.384 4.287 55.552 1.00 49.96 34 LYS B O 1
ATOM 1627 N N . VAL B 1 36 ? -3.752 2.737 55.318 1.00 54.79 35 VAL B N 1
ATOM 1628 C CA . VAL B 1 36 ? -4.655 1.640 54.975 1.00 57.87 35 VAL B CA 1
ATOM 1629 C C . VAL B 1 36 ? -5.375 1.169 56.234 1.00 58.59 35 VAL B C 1
ATOM 1630 O O . VAL B 1 36 ? -4.738 0.809 57.234 1.00 57.55 35 VAL B O 1
ATOM 1634 N N . GLU B 1 37 ? -6.709 1.151 56.186 1.00 58.83 36 GLU B N 1
ATOM 1635 C CA . GLU B 1 37 ? -7.519 0.803 57.348 1.00 57.98 36 GLU B CA 1
ATOM 1636 C C . GLU B 1 37 ? -8.250 -0.526 57.224 1.00 57.13 36 GLU B C 1
ATOM 1637 O O . GLU B 1 37 ? -8.548 -1.145 58.249 1.00 59.24 36 GLU B O 1
ATOM 1643 N N . ASP B 1 38 ? -8.562 -0.982 56.012 1.00 49.22 37 ASP B N 1
ATOM 1644 C CA . ASP B 1 38 ? -9.235 -2.265 55.878 1.00 47.40 37 ASP B CA 1
ATOM 1645 C C . ASP B 1 38 ? -9.127 -2.764 54.441 1.00 47.94 37 ASP B C 1
ATOM 1646 O O . ASP B 1 38 ? -9.063 -1.969 53.499 1.00 45.89 37 ASP B O 1
ATOM 1651 N N . VAL B 1 39 ? -9.109 -4.095 54.296 1.00 47.86 38 VAL B N 1
ATOM 1652 C CA . VAL B 1 39 ? -8.992 -4.773 53.010 1.00 43.89 38 VAL B CA 1
ATOM 1653 C C . VAL B 1 39 ? -10.067 -5.847 52.909 1.00 46.50 38 VAL B C 1
ATOM 1654 O O . VAL B 1 39 ? -10.335 -6.570 53.876 1.00 45.74 38 VAL B O 1
ATOM 1658 N N . SER B 1 40 ? -10.684 -5.949 51.730 1.00 42.52 39 SER B N 1
ATOM 1659 C CA . SER B 1 40 ? -11.655 -6.999 51.462 1.00 38.61 39 SER B CA 1
ATOM 1660 C C . SER B 1 40 ? -10.943 -8.328 51.211 1.00 41.41 39 SER B C 1
ATOM 1661 O O . SER B 1 40 ? -9.714 -8.405 51.094 1.00 38.55 39 SER B O 1
ATOM 1664 N N . SER B 1 41 ? -11.733 -9.390 51.102 1.00 45.41 40 SER B N 1
ATOM 1665 C CA . SER B 1 41 ? -11.170 -10.621 50.584 1.00 49.09 40 SER B CA 1
ATOM 1666 C C . SER B 1 41 ? -10.802 -10.430 49.110 1.00 50.38 40 SER B C 1
ATOM 1667 O O . SER B 1 41 ? -11.221 -9.469 48.453 1.00 50.00 40 SER B O 1
ATOM 1670 N N . VAL B 1 42 ? -9.988 -11.348 48.598 1.00 49.14 41 VAL B N 1
ATOM 1671 C CA . VAL B 1 42 ? -9.510 -11.311 47.223 1.00 51.82 41 VAL B CA 1
ATOM 1672 C C . VAL B 1 42 ? -10.425 -12.187 46.380 1.00 53.82 41 VAL B C 1
ATOM 1673 O O . VAL B 1 42 ? -10.701 -13.336 46.745 1.00 54.08 41 VAL B O 1
ATOM 1677 N N . TYR B 1 43 ? -10.894 -11.659 45.251 1.00 56.63 42 TYR B N 1
ATOM 1678 C CA . TYR B 1 43 ? -11.834 -12.375 44.400 1.00 56.25 42 TYR B CA 1
ATOM 1679 C C . TYR B 1 43 ? -11.249 -12.606 43.013 1.00 55.70 42 TYR B C 1
ATOM 1680 O O . TYR B 1 43 ? -10.531 -11.757 42.472 1.00 56.82 42 TYR B O 1
ATOM 1689 N N . GLU B 1 44 ? -11.540 -13.782 42.462 1.00 51.97 43 GLU B N 1
ATOM 1690 C CA . GLU B 1 44 ? -11.304 -14.093 41.060 1.00 51.06 43 GLU B CA 1
ATOM 1691 C C . GLU B 1 44 ? -12.594 -13.798 40.314 1.00 44.70 43 GLU B C 1
ATOM 1692 O O . GLU B 1 44 ? -13.665 -14.259 40.724 1.00 43.08 43 GLU B O 1
ATOM 1698 N N . THR B 1 45 ? -12.503 -13.007 39.250 1.00 41.22 44 THR B N 1
ATOM 1699 C CA . THR B 1 45 ? -13.698 -12.533 38.569 1.00 37.49 44 THR B CA 1
ATOM 1700 C C . THR B 1 45 ? -13.562 -12.712 37.062 1.00 37.91 44 THR B C 1
ATOM 1701 O O . THR B 1 45 ? -12.486 -12.510 36.495 1.00 33.87 44 THR B O 1
ATOM 1705 N N . GLU B 1 46 ? -14.654 -13.096 36.418 1.00 41.60 45 GLU B N 1
ATOM 1706 C CA . GLU B 1 46 ? -14.629 -13.205 34.968 1.00 46.41 45 GLU B CA 1
ATOM 1707 C C . GLU B 1 46 ? -14.370 -11.829 34.359 1.00 48.24 45 GLU B C 1
ATOM 1708 O O . GLU B 1 46 ? -14.912 -10.828 34.841 1.00 49.75 45 GLU B O 1
ATOM 1714 N N . PRO B 1 47 ? -13.528 -11.732 33.327 1.00 47.98 46 PRO B N 1
ATOM 1715 C CA . PRO B 1 47 ? -13.303 -10.431 32.684 1.00 50.27 46 PRO B CA 1
ATOM 1716 C C . PRO B 1 47 ? -14.609 -9.836 32.181 1.00 49.09 46 PRO B C 1
ATOM 1717 O O . PRO B 1 47 ? -15.499 -10.552 31.720 1.00 50.61 46 PRO B O 1
ATOM 1721 N N . VAL B 1 48 ? -14.724 -8.512 32.285 1.00 47.35 47 VAL B N 1
ATOM 1722 C CA . VAL B 1 48 ? -15.914 -7.796 31.838 1.00 46.91 47 VAL B CA 1
ATOM 1723 C C . VAL B 1 48 ? -15.534 -6.851 30.705 1.00 46.86 47 VAL B C 1
ATOM 1724 O O . VAL B 1 48 ? -14.399 -6.367 30.618 1.00 47.23 47 VAL B O 1
ATOM 1728 N N . GLY B 1 49 ? -16.494 -6.596 29.826 1.00 45.75 48 GLY B N 1
ATOM 1729 C CA . GLY B 1 49 ? -16.279 -5.672 28.712 1.00 46.61 48 GLY B CA 1
ATOM 1730 C C . GLY B 1 49 ? -15.589 -6.282 27.516 1.00 50.46 48 GLY B C 1
ATOM 1731 O O . GLY B 1 49 ? -16.093 -6.196 26.392 1.00 49.79 48 GLY B O 1
ATOM 1732 N N . TYR B 1 50 ? -14.430 -6.896 27.736 1.00 50.87 49 TYR B N 1
ATOM 1733 C CA . TYR B 1 50 ? -13.684 -7.637 26.723 1.00 49.39 49 TYR B CA 1
ATOM 1734 C C . TYR B 1 50 ? -13.320 -8.961 27.383 1.00 50.11 49 TYR B C 1
ATOM 1735 O O . TYR B 1 50 ? -12.427 -9.014 28.234 1.00 51.67 49 TYR B O 1
ATOM 1744 N N . THR B 1 51 ? -14.026 -10.023 27.019 1.00 47.43 50 THR B N 1
ATOM 1745 C CA . THR B 1 51 ? -13.956 -11.261 27.781 1.00 51.77 50 THR B CA 1
ATOM 1746 C C . THR B 1 51 ? -12.932 -12.254 27.240 1.00 53.57 50 THR B C 1
ATOM 1747 O O . THR B 1 51 ? -12.817 -13.354 27.785 1.00 54.49 50 THR B O 1
ATOM 1751 N N . ASP B 1 52 ? -12.169 -11.890 26.212 1.00 55.93 51 ASP B N 1
ATOM 1752 C CA . ASP B 1 52 ? -11.126 -12.767 25.678 1.00 57.76 51 ASP B CA 1
ATOM 1753 C C . ASP B 1 52 ? -9.770 -12.375 26.266 1.00 54.43 51 ASP B C 1
ATOM 1754 O O . ASP B 1 52 ? -8.864 -11.890 25.587 1.00 52.92 51 ASP B O 1
ATOM 1759 N N . GLN B 1 53 ? -9.668 -12.597 27.575 1.00 52.60 52 GLN B N 1
ATOM 1760 C CA . GLN B 1 53 ? -8.475 -12.347 28.376 1.00 49.89 52 GLN B CA 1
ATOM 1761 C C . GLN B 1 53 ? -8.665 -13.099 29.686 1.00 48.26 52 GLN B C 1
ATOM 1762 O O . GLN B 1 53 ? -9.748 -13.621 29.967 1.00 46.77 52 GLN B O 1
ATOM 1768 N N . SER B 1 54 ? -7.603 -13.164 30.485 1.00 48.27 53 SER B N 1
ATOM 1769 C CA . SER B 1 54 ? -7.676 -13.991 31.677 1.00 50.07 53 SER B CA 1
ATOM 1770 C C . SER B 1 54 ? -8.599 -13.389 32.731 1.00 47.94 53 SER B C 1
ATOM 1771 O O . SER B 1 54 ? -8.925 -12.194 32.715 1.00 46.93 53 SER B O 1
ATOM 1774 N N . CYS B 1 55 ? -9.032 -14.258 33.648 1.00 45.63 54 CYS B N 1
ATOM 1775 C CA . CYS B 1 55 ? -9.751 -13.860 34.850 1.00 46.63 54 CYS B CA 1
ATOM 1776 C C . CYS B 1 55 ? -8.927 -12.864 35.659 1.00 41.32 54 CYS B C 1
ATOM 1777 O O . CYS B 1 55 ? -7.695 -12.857 35.622 1.00 37.71 54 CYS B O 1
ATOM 1780 N N . PHE B 1 56 ? -9.633 -12.017 36.397 1.00 40.34 55 PHE B N 1
ATOM 1781 C CA . PHE B 1 56 ? -9.037 -10.965 37.199 1.00 37.25 55 PHE B CA 1
ATOM 1782 C C . PHE B 1 56 ? -8.965 -11.410 38.651 1.00 40.00 55 PHE B C 1
ATOM 1783 O O . PHE B 1 56 ? -9.733 -12.266 39.098 1.00 42.12 55 PHE B O 1
ATOM 1791 N N . LEU B 1 57 ? -8.033 -10.816 39.386 1.00 40.54 56 LEU B N 1
ATOM 1792 C CA . LEU B 1 57 ? -8.121 -10.745 40.836 1.00 38.61 56 LEU B CA 1
ATOM 1793 C C . LEU B 1 57 ? -8.472 -9.311 41.208 1.00 36.76 56 LEU B C 1
ATOM 1794 O O . LEU B 1 57 ? -7.830 -8.369 40.730 1.00 36.25 56 LEU B O 1
ATOM 1799 N N . ASN B 1 58 ? -9.502 -9.157 42.040 1.00 34.83 57 ASN B N 1
ATOM 1800 C CA . ASN B 1 58 ? -10.037 -7.863 42.442 1.00 37.92 57 ASN B CA 1
ATOM 1801 C C . ASN B 1 58 ? -10.153 -7.788 43.962 1.00 37.00 57 ASN B C 1
ATOM 1802 O O . ASN B 1 58 ? -10.452 -8.786 44.619 1.00 32.01 57 ASN B O 1
ATOM 1807 N N . LEU B 1 59 ? -9.956 -6.599 44.520 1.00 39.90 58 LEU B N 1
ATOM 1808 C CA . LEU B 1 59 ? -10.385 -6.370 45.898 1.00 41.78 58 LEU B CA 1
ATOM 1809 C C . LEU B 1 59 ? -10.809 -4.916 46.052 1.00 40.25 58 LEU B C 1
ATOM 1810 O O . LEU B 1 59 ? -10.918 -4.169 45.073 1.00 40.40 58 LEU B O 1
ATOM 1815 N N . VAL B 1 60 ? -11.080 -4.530 47.296 1.00 36.56 59 VAL B N 1
ATOM 1816 C CA . VAL B 1 60 ? -11.445 -3.168 47.662 1.00 36.28 59 VAL B CA 1
ATOM 1817 C C . VAL B 1 60 ? -10.807 -2.879 49.015 1.00 42.12 59 VAL B C 1
ATOM 1818 O O . VAL B 1 60 ? -10.806 -3.745 49.896 1.00 45.38 59 VAL B O 1
ATOM 1822 N N . ILE B 1 61 ? -10.256 -1.671 49.178 1.00 37.94 60 ILE B N 1
ATOM 1823 C CA . ILE B 1 61 ? -9.624 -1.262 50.430 1.00 40.78 60 ILE B CA 1
ATOM 1824 C C . ILE B 1 61 ? -10.247 0.044 50.909 1.00 45.25 60 ILE B C 1
ATOM 1825 O O . ILE B 1 61 ? -10.676 0.881 50.106 1.00 43.72 60 ILE B O 1
ATOM 1830 N N . LYS B 1 62 ? -10.301 0.211 52.233 1.00 46.38 61 LYS B N 1
ATOM 1831 C CA . LYS B 1 62 ? -10.615 1.489 52.860 1.00 48.85 61 LYS B CA 1
ATOM 1832 C C . LYS B 1 62 ? -9.324 2.165 53.310 1.00 49.07 61 LYS B C 1
ATOM 1833 O O . LYS B 1 62 ? -8.380 1.497 53.746 1.00 47.23 61 LYS B O 1
ATOM 1839 N N . ILE B 1 63 ? -9.287 3.493 53.199 1.00 49.33 62 ILE B N 1
ATOM 1840 C CA . ILE B 1 63 ? -8.120 4.283 53.569 1.00 51.65 62 ILE B CA 1
ATOM 1841 C C . ILE B 1 63 ? -8.572 5.565 54.256 1.00 51.20 62 ILE B C 1
ATOM 1842 O O . ILE B 1 63 ? -9.673 6.069 54.012 1.00 47.80 62 ILE B O 1
ATOM 1847 N N . SER B 1 64 ? -7.710 6.074 55.138 1.00 48.19 63 SER B N 1
ATOM 1848 C CA . SER B 1 64 ? -7.774 7.433 55.651 1.00 45.44 63 SER B CA 1
ATOM 1849 C C . SER B 1 64 ? -6.578 8.207 55.111 1.00 43.51 63 SER B C 1
ATOM 1850 O O . SER B 1 64 ? -5.499 7.640 54.915 1.00 42.89 63 SER B O 1
ATOM 1853 N N . THR B 1 65 ? -6.766 9.504 54.861 1.00 43.53 64 THR B N 1
ATOM 1854 C CA . THR B 1 65 ? -5.756 10.222 54.092 1.00 46.79 64 THR B CA 1
ATOM 1855 C C . THR B 1 65 ? -5.837 11.728 54.312 1.00 47.43 64 THR B C 1
ATOM 1856 O O . THR B 1 65 ? -6.920 12.294 54.510 1.00 43.08 64 THR B O 1
ATOM 1860 N N . ASN B 1 66 ? -4.663 12.364 54.220 1.00 51.70 65 ASN B N 1
ATOM 1861 C CA . ASN B 1 66 ? -4.497 13.811 54.243 1.00 59.90 65 ASN B CA 1
ATOM 1862 C C . ASN B 1 66 ? -4.627 14.445 52.862 1.00 63.08 65 ASN B C 1
ATOM 1863 O O . ASN B 1 66 ? -4.650 15.678 52.761 1.00 64.46 65 ASN B O 1
ATOM 1868 N N . LEU B 1 67 ? -4.706 13.637 51.807 1.00 60.07 66 LEU B N 1
ATOM 1869 C CA . LEU B 1 67 ? -4.655 14.134 50.441 1.00 56.41 66 LEU B CA 1
ATOM 1870 C C . LEU B 1 67 ? -6.034 14.540 49.945 1.00 57.41 66 LEU B C 1
ATOM 1871 O O . LEU B 1 67 ? -7.056 13.969 50.339 1.00 58.57 66 LEU B O 1
ATOM 1876 N N . SER B 1 68 ? -6.045 15.552 49.081 1.00 58.79 67 SER B N 1
ATOM 1877 C CA . SER B 1 68 ? -7.231 15.921 48.341 1.00 61.69 67 SER B CA 1
ATOM 1878 C C . SER B 1 68 ? -7.506 14.885 47.260 1.00 59.17 67 SER B C 1
ATOM 1879 O O . SER B 1 68 ? -6.644 14.062 46.928 1.00 56.98 67 SER B O 1
ATOM 1882 N N . PRO B 1 69 ? -8.654 14.996 46.617 1.00 57.37 68 PRO B N 1
ATOM 1883 C CA . PRO B 1 69 ? -8.942 14.066 45.529 1.00 55.30 68 PRO B CA 1
ATOM 1884 C C . PRO B 1 69 ? -7.854 14.106 44.464 1.00 53.34 68 PRO B C 1
ATOM 1885 O O . PRO B 1 69 ? -7.328 13.076 44.106 1.00 51.93 68 PRO B O 1
ATOM 1889 N N . GLN B 1 70 ? -7.506 15.284 43.979 1.00 53.53 69 GLN B N 1
ATOM 1890 C CA . GLN B 1 70 ? -6.502 15.378 42.936 1.00 55.93 69 GLN B CA 1
ATOM 1891 C C . GLN B 1 70 ? -5.172 14.835 43.390 1.00 52.72 69 GLN B C 1
ATOM 1892 O O . GLN B 1 70 ? -4.510 14.115 42.676 1.00 47.44 69 GLN B O 1
ATOM 1898 N N . GLU B 1 71 ? -4.788 15.169 44.621 1.00 55.97 70 GLU B N 1
ATOM 1899 C CA . GLU B 1 71 ? -3.548 14.676 45.164 1.00 54.19 70 GLU B CA 1
ATOM 1900 C C . GLU B 1 71 ? -3.630 13.156 45.238 1.00 44.59 70 GLU B C 1
ATOM 1901 O O . GLU B 1 71 ? -2.710 12.466 44.840 1.00 44.50 70 GLU B O 1
ATOM 1907 N N . LEU B 1 72 ? -4.749 12.653 45.735 1.00 36.49 71 LEU B N 1
ATOM 1908 C CA . LEU B 1 72 ? -4.989 11.243 45.848 1.00 38.50 71 LEU B CA 1
ATOM 1909 C C . LEU B 1 72 ? -4.895 10.557 44.503 1.00 46.14 71 LEU B C 1
ATOM 1910 O O . LEU B 1 72 ? -4.144 9.614 44.327 1.00 48.66 71 LEU B O 1
ATOM 1915 N N . LEU B 1 73 ? -5.663 11.041 43.543 1.00 43.92 72 LEU B N 1
ATOM 1916 C CA . LEU B 1 73 ? -5.642 10.430 42.220 1.00 37.45 72 LEU B CA 1
ATOM 1917 C C . LEU B 1 73 ? -4.227 10.322 41.688 1.00 39.80 72 LEU B C 1
ATOM 1918 O O . LEU B 1 73 ? -3.831 9.272 41.173 1.00 45.19 72 LEU B O 1
ATOM 1923 N N . LYS B 1 74 ? -3.441 11.396 41.806 1.00 40.18 73 LYS B N 1
ATOM 1924 C CA . LYS B 1 74 ? -2.115 11.365 41.210 1.00 44.24 73 LYS B CA 1
ATOM 1925 C C . LYS B 1 74 ? -1.222 10.334 41.892 1.00 45.66 73 LYS B C 1
ATOM 1926 O O . LYS B 1 74 ? -0.379 9.721 41.223 1.00 45.76 73 LYS B O 1
ATOM 1932 N N . VAL B 1 75 ? -1.396 10.093 43.196 1.00 43.75 74 VAL B N 1
ATOM 1933 C CA . VAL B 1 75 ? -0.570 9.069 43.830 1.00 44.89 74 VAL B CA 1
ATOM 1934 C C . VAL B 1 75 ? -1.023 7.679 43.391 1.00 44.47 74 VAL B C 1
ATOM 1935 O O . VAL B 1 75 ? -0.201 6.848 42.984 1.00 47.54 74 VAL B O 1
ATOM 1939 N N . THR B 1 76 ? -2.335 7.404 43.435 1.00 42.10 75 THR B N 1
ATOM 1940 C CA . THR B 1 76 ? -2.795 6.117 42.908 1.00 44.26 75 THR B CA 1
ATOM 1941 C C . THR B 1 76 ? -2.332 5.917 41.473 1.00 49.86 75 THR B C 1
ATOM 1942 O O . THR B 1 76 ? -2.173 4.775 41.026 1.00 52.07 75 THR B O 1
ATOM 1946 N N . GLN B 1 77 ? -2.141 7.010 40.729 1.00 51.66 76 GLN B N 1
ATOM 1947 C CA . GLN B 1 77 ? -1.616 6.913 39.374 1.00 54.66 76 GLN B CA 1
ATOM 1948 C C . GLN B 1 77 ? -0.106 6.725 39.366 1.00 51.52 76 GLN B C 1
ATOM 1949 O O . GLN B 1 77 ? 0.424 6.022 38.497 1.00 48.64 76 GLN B O 1
ATOM 1955 N N . LYS B 1 78 ? 0.607 7.351 40.304 1.00 50.21 77 LYS B N 1
ATOM 1956 C CA . LYS B 1 78 ? 2.024 7.041 40.435 1.00 48.01 77 LYS B CA 1
ATOM 1957 C C . LYS B 1 78 ? 2.218 5.567 40.755 1.00 40.46 77 LYS B C 1
ATOM 1958 O O . LYS B 1 78 ? 3.100 4.917 40.184 1.00 41.12 77 LYS B O 1
ATOM 1964 N N . VAL B 1 79 ? 1.382 5.011 41.636 1.00 37.76 78 VAL B N 1
ATOM 1965 C CA . VAL B 1 79 ? 1.490 3.586 41.946 1.00 40.65 78 VAL B CA 1
ATOM 1966 C C . VAL B 1 79 ? 1.316 2.760 40.676 1.00 43.38 78 VAL B C 1
ATOM 1967 O O . VAL B 1 79 ? 2.174 1.942 40.323 1.00 43.39 78 VAL B O 1
ATOM 1971 N N . GLU B 1 80 ? 0.213 2.980 39.954 1.00 45.35 79 GLU B N 1
ATOM 1972 C CA . GLU B 1 80 ? 0.035 2.317 38.663 1.00 44.45 79 GLU B CA 1
ATOM 1973 C C . GLU B 1 80 ? 1.314 2.359 37.838 1.00 40.59 79 GLU B C 1
ATOM 1974 O O . GLU B 1 80 ? 1.824 1.318 37.416 1.00 36.33 79 GLU B O 1
ATOM 1980 N N . ASN B 1 81 ? 1.863 3.559 37.619 1.00 45.74 80 ASN B N 1
ATOM 1981 C CA . ASN B 1 81 ? 3.053 3.679 36.776 1.00 49.76 80 ASN B CA 1
ATOM 1982 C C . ASN B 1 81 ? 4.204 2.848 37.323 1.00 51.41 80 ASN B C 1
ATOM 1983 O O . ASN B 1 81 ? 4.982 2.269 36.555 1.00 50.74 80 ASN B O 1
ATOM 1988 N N . ASP B 1 82 ? 4.332 2.780 38.648 1.00 55.27 81 ASP B N 1
ATOM 1989 C CA . ASP B 1 82 ? 5.455 2.085 39.262 1.00 58.64 81 ASP B CA 1
ATOM 1990 C C . ASP B 1 82 ? 5.289 0.574 39.246 1.00 54.52 81 ASP B C 1
ATOM 1991 O O . ASP B 1 82 ? 6.268 -0.147 39.470 1.00 54.22 81 ASP B O 1
ATOM 1996 N N . LEU B 1 83 ? 4.080 0.080 38.994 1.00 50.07 82 LEU B N 1
ATOM 1997 C CA . LEU B 1 83 ? 3.841 -1.341 38.798 1.00 45.30 82 LEU B CA 1
ATOM 1998 C C . LEU B 1 83 ? 3.536 -1.656 37.335 1.00 47.30 82 LEU B C 1
ATOM 1999 O O . LEU B 1 83 ? 2.837 -2.627 37.030 1.00 44.68 82 LEU B O 1
ATOM 2004 N N . GLY B 1 84 ? 4.038 -0.826 36.422 1.00 51.88 83 GLY B N 1
ATOM 2005 C CA . GLY B 1 84 ? 4.089 -1.199 35.018 1.00 56.46 83 GLY B CA 1
ATOM 2006 C C . GLY B 1 84 ? 2.794 -1.130 34.237 1.00 58.69 83 GLY B C 1
ATOM 2007 O O . GLY B 1 84 ? 2.727 -1.667 33.126 1.00 58.69 83 GLY B O 1
ATOM 2008 N N . ARG B 1 85 ? 1.765 -0.474 34.767 1.00 58.15 84 ARG B N 1
ATOM 2009 C CA . ARG B 1 85 ? 0.512 -0.341 34.034 1.00 54.00 84 ARG B CA 1
ATOM 2010 C C . ARG B 1 85 ? 0.703 0.624 32.868 1.00 44.68 84 ARG B C 1
ATOM 2011 O O . ARG B 1 85 ? 1.067 1.787 33.068 1.00 33.87 84 ARG B O 1
ATOM 2019 N N . LYS B 1 86 ? 0.462 0.142 31.652 1.00 44.43 85 LYS B N 1
ATOM 2020 C CA . LYS B 1 86 ? 0.663 0.946 30.457 1.00 43.27 85 LYS B CA 1
ATOM 2021 C C . LYS B 1 86 ? -0.614 1.712 30.124 1.00 42.69 85 LYS B C 1
ATOM 2022 O O . LYS B 1 86 ? -1.696 1.121 30.037 1.00 38.32 85 LYS B O 1
ATOM 2028 N N . ARG B 1 87 ? -0.481 3.035 29.961 1.00 45.28 86 ARG B N 1
ATOM 2029 C CA . ARG B 1 87 ? -1.627 3.898 29.680 1.00 54.30 86 ARG B CA 1
ATOM 2030 C C . ARG B 1 87 ? -2.397 3.425 28.453 1.00 55.80 86 ARG B C 1
ATOM 2031 O O . ARG B 1 87 ? -3.622 3.599 28.378 1.00 59.87 86 ARG B O 1
ATOM 2039 N N . GLU B 1 88 ? -1.689 2.814 27.497 1.00 53.46 87 GLU B N 1
ATOM 2040 C CA . GLU B 1 88 ? -2.279 2.401 26.224 1.00 57.89 87 GLU B CA 1
ATOM 2041 C C . GLU B 1 88 ? -3.503 1.520 26.423 1.00 54.74 87 GLU B C 1
ATOM 2042 O O . GLU B 1 88 ? -4.519 1.673 25.731 1.00 56.38 87 GLU B O 1
ATOM 2048 N N . ILE B 1 89 ? -3.399 0.554 27.331 1.00 49.78 88 ILE B N 1
ATOM 2049 C CA . ILE B 1 89 ? -4.387 -0.507 27.412 1.00 45.41 88 ILE B CA 1
ATOM 2050 C C . ILE B 1 89 ? -5.690 0.055 27.953 1.00 43.90 88 ILE B C 1
ATOM 2051 O O . ILE B 1 89 ? -5.702 0.782 28.952 1.00 43.82 88 ILE B O 1
ATOM 2056 N N . ARG B 1 90 ? -6.793 -0.270 27.287 1.00 41.47 89 ARG B N 1
ATOM 2057 C CA . ARG B 1 90 ? -8.114 0.041 27.815 1.00 41.80 89 ARG B CA 1
ATOM 2058 C C . ARG B 1 90 ? -8.932 -1.212 28.074 1.00 40.58 89 ARG B C 1
ATOM 2059 O O . ARG B 1 90 ? -9.483 -1.363 29.169 1.00 43.81 89 ARG B O 1
ATOM 2067 N N . TRP B 1 91 ? -9.006 -2.138 27.114 1.00 37.10 90 TRP B N 1
ATOM 2068 C CA . TRP B 1 91 ? -9.793 -3.351 27.292 1.00 35.00 90 TRP B CA 1
ATOM 2069 C C . TRP B 1 91 ? -8.960 -4.594 27.547 1.00 33.43 90 TRP B C 1
ATOM 2070 O O . TRP B 1 91 ? -9.484 -5.554 28.126 1.00 36.64 90 TRP B O 1
ATOM 2081 N N . GLY B 1 92 ? -7.699 -4.613 27.110 1.00 31.08 91 GLY B N 1
ATOM 2082 C CA . GLY B 1 92 ? -6.887 -5.807 27.173 1.00 34.69 91 GLY B CA 1
ATOM 2083 C C . GLY B 1 92 ? -6.299 -6.043 28.554 1.00 37.31 91 GLY B C 1
ATOM 2084 O O . GLY B 1 92 ? -6.518 -5.269 29.492 1.00 36.63 91 GLY B O 1
ATOM 2085 N N . PRO B 1 93 ? -5.519 -7.107 28.698 1.00 33.81 92 PRO B N 1
ATOM 2086 C CA . PRO B 1 93 ? -4.984 -7.448 30.022 1.00 31.03 92 PRO B CA 1
ATOM 2087 C C . PRO B 1 93 ? -3.977 -6.415 30.513 1.00 33.78 92 PRO B C 1
ATOM 2088 O O . PRO B 1 93 ? -3.275 -5.762 29.734 1.00 35.72 92 PRO B O 1
ATOM 2092 N N . ARG B 1 94 ? -3.908 -6.263 31.832 1.00 35.19 93 ARG B N 1
ATOM 2093 C CA . ARG B 1 94 ? -3.072 -5.212 32.389 1.00 37.67 93 ARG B CA 1
ATOM 2094 C C . ARG B 1 94 ? -2.608 -5.628 33.777 1.00 38.71 93 ARG B C 1
ATOM 2095 O O . ARG B 1 94 ? -3.237 -6.458 34.442 1.00 39.87 93 ARG B O 1
ATOM 2103 N N . THR B 1 95 ? -1.492 -5.034 34.212 1.00 41.88 94 THR B N 1
ATOM 2104 C CA . THR B 1 95 ? -0.893 -5.440 35.483 1.00 41.86 94 THR B CA 1
ATOM 2105 C C . THR B 1 95 ? -1.748 -5.027 36.673 1.00 39.05 94 THR B C 1
ATOM 2106 O O . THR B 1 95 ? -1.923 -5.809 37.617 1.00 40.70 94 THR B O 1
ATOM 2110 N N . ILE B 1 96 ? -2.254 -3.796 36.673 1.00 32.94 95 ILE B N 1
ATOM 2111 C CA . ILE B 1 96 ? -2.894 -3.261 37.867 1.00 31.65 95 ILE B CA 1
ATOM 2112 C C . ILE B 1 96 ? -3.724 -2.051 37.486 1.00 31.08 95 ILE B C 1
ATOM 2113 O O . ILE B 1 96 ? -3.282 -1.208 36.709 1.00 37.06 95 ILE B O 1
ATOM 2118 N N . ASP B 1 97 ? -4.924 -1.956 38.079 1.00 35.78 96 ASP B N 1
ATOM 2119 C CA . ASP B 1 97 ? -5.748 -0.751 38.093 1.00 35.76 96 ASP B CA 1
ATOM 2120 C C . ASP B 1 97 ? -6.081 -0.362 39.530 1.00 35.44 96 ASP B C 1
ATOM 2121 O O . ASP B 1 97 ? -6.214 -1.221 40.405 1.00 35.91 96 ASP B O 1
ATOM 2126 N N . LEU B 1 98 ? -6.264 0.940 39.750 1.00 33.70 97 LEU B N 1
ATOM 2127 C CA . LEU B 1 98 ? -6.804 1.461 40.998 1.00 34.47 97 LEU B CA 1
ATOM 2128 C C . LEU B 1 98 ? -7.873 2.492 40.664 1.00 30.18 97 LEU B C 1
ATOM 2129 O O . LEU B 1 98 ? -7.584 3.487 39.993 1.00 34.42 97 LEU B O 1
ATOM 2134 N N . ASP B 1 99 ? -9.095 2.240 41.129 1.00 30.61 98 ASP B N 1
ATOM 2135 C CA . ASP B 1 99 ? -10.246 3.128 40.986 1.00 36.54 98 ASP B CA 1
ATOM 2136 C C . ASP B 1 99 ? -10.609 3.725 42.338 1.00 32.08 98 ASP B C 1
ATOM 2137 O O . ASP B 1 99 ? -10.921 2.988 43.280 1.00 32.50 98 ASP B O 1
ATOM 2142 N N . ILE B 1 100 ? -10.631 5.049 42.415 1.00 32.73 99 ILE B N 1
ATOM 2143 C CA . ILE B 1 100 ? -11.212 5.716 43.574 1.00 38.56 99 ILE B CA 1
ATOM 2144 C C . ILE B 1 100 ? -12.728 5.572 43.492 1.00 37.58 99 ILE B C 1
ATOM 2145 O O . ILE B 1 100 ? -13.360 6.059 42.548 1.00 39.09 99 ILE B O 1
ATOM 2150 N N . LEU B 1 101 ? -13.311 4.891 44.478 1.00 29.74 100 LEU B N 1
ATOM 2151 C CA . LEU B 1 101 ? -14.749 4.646 44.528 1.00 38.15 100 LEU B CA 1
ATOM 2152 C C . LEU B 1 101 ? -15.501 5.728 45.301 1.00 45.61 100 LEU B C 1
ATOM 2153 O O . LEU B 1 101 ? -16.476 6.295 44.797 1.00 47.86 100 LEU B O 1
ATOM 2158 N N . LEU B 1 102 ? -15.060 6.004 46.528 1.00 48.61 101 LEU B N 1
ATOM 2159 C CA . LEU B 1 102 ? -15.683 6.963 47.426 1.00 46.26 101 LEU B CA 1
ATOM 2160 C C . LEU B 1 102 ? -14.589 7.818 48.059 1.00 44.86 101 LEU B C 1
ATOM 2161 O O . LEU B 1 102 ? -13.451 7.368 48.216 1.00 43.19 101 LEU B O 1
ATOM 2166 N N . TYR B 1 103 ? -14.921 9.074 48.366 1.00 44.64 102 TYR B N 1
ATOM 2167 C CA . TYR B 1 103 ? -14.014 9.989 49.065 1.00 51.44 102 TYR B CA 1
ATOM 2168 C C . TYR B 1 103 ? -14.884 10.844 49.980 1.00 57.94 102 TYR B C 1
ATOM 2169 O O . TYR B 1 103 ? -15.592 11.740 49.507 1.00 55.85 102 TYR B O 1
ATOM 2178 N N . ASN B 1 104 ? -14.838 10.547 51.286 1.00 61.69 103 ASN B N 1
ATOM 2179 C CA . ASN B 1 104 ? -15.746 11.094 52.293 1.00 61.16 103 ASN B CA 1
ATOM 2180 C C . ASN B 1 104 ? -17.194 10.773 51.909 1.00 65.97 103 ASN B C 1
ATOM 2181 O O . ASN B 1 104 ? -17.572 9.601 51.865 1.00 65.06 103 ASN B O 1
ATOM 2186 N N . GLN B 1 105 ? -17.926 11.828 51.616 1.00 71.01 104 GLN B N 1
ATOM 2187 C CA . GLN B 1 105 ? -19.275 11.760 51.089 1.00 72.27 104 GLN B CA 1
ATOM 2188 C C . GLN B 1 105 ? -19.394 12.758 49.914 1.00 69.75 104 GLN B C 1
ATOM 2189 O O . GLN B 1 105 ? -20.470 12.971 49.387 1.00 71.34 104 GLN B O 1
ATOM 2195 N N . GLU B 1 106 ? -18.261 13.310 49.496 1.00 65.85 105 GLU B N 1
ATOM 2196 C CA . GLU B 1 106 ? -18.145 14.291 48.450 1.00 67.12 105 GLU B CA 1
ATOM 2197 C C . GLU B 1 106 ? -18.458 13.753 47.064 1.00 65.87 105 GLU B C 1
ATOM 2198 O O . GLU B 1 106 ? -18.170 12.620 46.752 1.00 67.64 105 GLU B O 1
ATOM 2204 N N . ASN B 1 107 ? -19.087 14.580 46.249 1.00 63.23 106 ASN B N 1
ATOM 2205 C 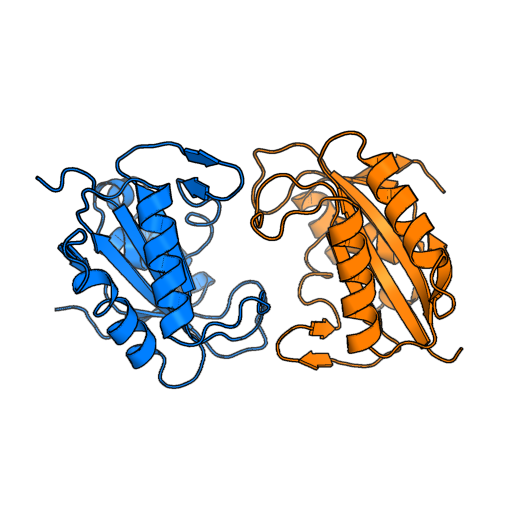CA . ASN B 1 107 ? -19.428 14.217 44.888 1.00 59.88 106 ASN B CA 1
ATOM 2206 C C . ASN B 1 107 ? -18.547 15.019 43.969 1.00 58.18 106 ASN B C 1
ATOM 2207 O O . ASN B 1 107 ? -18.666 16.226 43.902 1.00 61.43 106 ASN B O 1
ATOM 2212 N N . ILE B 1 108 ? -17.660 14.343 43.269 1.00 50.79 107 ILE B N 1
ATOM 2213 C CA . ILE B 1 108 ? -16.739 14.993 42.346 1.00 53.77 107 ILE B CA 1
ATOM 2214 C C . ILE B 1 108 ? -17.135 14.667 40.914 1.00 58.95 107 ILE B C 1
ATOM 2215 O O . ILE B 1 108 ? -17.473 13.522 40.588 1.00 56.18 107 ILE B O 1
ATOM 2220 N N . GLU B 1 109 ? -17.083 15.696 40.064 1.00 66.52 108 GLU B N 1
ATOM 2221 C CA . GLU B 1 109 ? -17.403 15.630 38.645 1.00 69.20 108 GLU B CA 1
ATOM 2222 C C . GLU B 1 109 ? -16.367 16.443 37.860 1.00 70.68 108 GLU B C 1
ATOM 2223 O O . GLU B 1 109 ? -16.690 17.396 37.159 1.00 72.2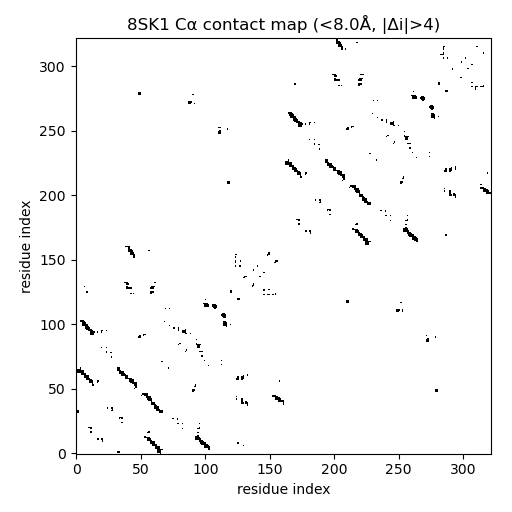1 108 GLU B O 1
ATOM 2229 N N . ALA B 1 110 ? -15.090 16.076 37.953 1.00 69.76 109 ALA B N 1
ATOM 2230 C CA . ALA B 1 110 ? -14.048 16.853 37.293 1.00 69.79 109 ALA B CA 1
ATOM 2231 C C . ALA B 1 110 ? -13.631 16.225 35.960 1.00 73.41 109 ALA B C 1
ATOM 2232 O O . ALA B 1 110 ? -14.053 15.128 35.581 1.00 72.51 109 ALA B O 1
ATOM 2234 N N . GLU B 1 111 ? -12.776 16.960 35.242 1.00 79.17 110 GLU B N 1
ATOM 2235 C CA . GLU B 1 111 ? -12.315 16.545 33.920 1.00 83.52 110 GLU B CA 1
ATOM 2236 C C . GLU B 1 111 ? -11.669 15.163 33.944 1.00 77.71 110 GLU B C 1
ATOM 2237 O O . GLU B 1 111 ? -11.685 14.446 32.932 1.00 76.14 110 GLU B O 1
ATOM 2243 N N . ASN B 1 112 ? -11.103 14.765 35.086 1.00 70.98 111 ASN B N 1
ATOM 2244 C CA . ASN B 1 112 ? -10.270 13.570 35.162 1.00 63.83 111 ASN B CA 1
ATOM 2245 C C . ASN B 1 112 ? -10.599 12.730 36.385 1.00 54.95 111 ASN B C 1
ATOM 2246 O O . ASN B 1 112 ? -9.814 11.849 36.750 1.00 52.56 111 ASN B O 1
ATOM 2251 N N . LEU B 1 113 ? -11.731 12.985 37.030 1.00 48.13 112 LEU B N 1
ATOM 2252 C CA . LEU B 1 113 ? -12.030 12.316 38.290 1.00 44.81 112 LEU B CA 1
ATOM 2253 C C . LEU B 1 113 ? -13.523 12.402 38.544 1.00 43.14 112 LEU B C 1
ATOM 2254 O O . LEU B 1 113 ? -14.073 13.503 38.637 1.00 48.01 112 LEU B O 1
ATOM 2259 N N . ILE B 1 114 ? -14.162 11.243 38.669 1.00 42.03 113 ILE B N 1
ATOM 2260 C CA . ILE B 1 114 ? -15.598 11.122 38.882 1.00 40.94 113 ILE B CA 1
ATOM 2261 C C . ILE B 1 114 ? -15.816 10.245 40.096 1.00 43.30 113 ILE B C 1
ATOM 2262 O O . ILE B 1 114 ? -15.451 9.063 40.084 1.00 43.39 113 ILE B O 1
ATOM 2267 N N . VAL B 1 115 ? -16.456 10.801 41.116 1.00 45.75 114 VAL B N 1
ATOM 2268 C CA . VAL B 1 115 ? -16.661 10.106 42.381 1.00 45.31 114 VAL B CA 1
ATOM 2269 C C . VAL B 1 115 ? -18.047 10.487 42.888 1.00 41.52 114 VAL B C 1
ATOM 2270 O O . VAL B 1 115 ? -18.368 11.685 42.957 1.00 43.79 114 VAL B O 1
ATOM 2274 N N . PRO B 1 116 ? -18.909 9.517 43.237 1.00 38.28 115 PRO B N 1
ATOM 2275 C CA . PRO B 1 116 ? -18.620 8.077 43.214 1.00 38.88 115 PRO B CA 1
ATOM 2276 C C . PRO B 1 116 ? -18.208 7.605 41.832 1.00 44.83 115 PRO B C 1
ATOM 2277 O O . PRO B 1 116 ? -18.424 8.328 40.852 1.00 37.69 115 PRO B O 1
ATOM 2281 N N . HIS B 1 117 ? -17.601 6.426 41.762 1.00 46.23 116 HIS B N 1
ATOM 2282 C CA . HIS B 1 117 ? -17.203 5.890 40.478 1.00 43.22 116 HIS B CA 1
ATOM 2283 C C . HIS B 1 117 ? -18.448 5.548 39.672 1.00 42.20 116 HIS B C 1
ATOM 2284 O O . HIS B 1 117 ? -19.314 4.814 40.165 1.00 40.96 116 HIS B O 1
ATOM 2291 N N . PRO B 1 118 ? -18.570 6.036 38.435 1.00 40.45 117 PRO B N 1
ATOM 2292 C CA . PRO B 1 118 ? -19.823 5.839 37.686 1.00 37.30 117 PRO B CA 1
ATOM 2293 C C . PRO B 1 118 ? -20.213 4.390 37.476 1.00 35.51 117 PRO B C 1
ATOM 2294 O O . PRO B 1 118 ? -21.406 4.104 37.317 1.00 39.45 117 PRO B O 1
ATOM 2298 N N . ARG B 1 119 ? -19.272 3.455 37.478 1.00 38.09 118 ARG B N 1
ATOM 2299 C CA . ARG B 1 119 ? -19.609 2.068 37.185 1.00 36.71 118 ARG B CA 1
ATOM 2300 C C . ARG B 1 119 ? -19.665 1.168 38.420 1.00 38.53 118 ARG B C 1
ATOM 2301 O O . ARG B 1 119 ? -20.026 -0.005 38.291 1.00 42.03 118 ARG B O 1
ATOM 2309 N N . MET B 1 120 ? -19.343 1.683 39.611 1.00 37.91 119 MET B N 1
ATOM 2310 C CA . MET B 1 120 ? -19.260 0.802 40.771 1.00 42.06 119 MET B CA 1
ATOM 2311 C C . MET B 1 120 ? -20.541 -0.001 40.962 1.00 44.48 119 MET B C 1
ATOM 2312 O O . MET B 1 120 ? -20.481 -1.170 41.354 1.00 46.82 119 MET B O 1
ATOM 2317 N N . PHE B 1 121 ? -21.697 0.569 40.643 1.00 45.37 120 PHE B N 1
ATOM 2318 C CA . PHE B 1 121 ? -22.945 -0.163 40.809 1.00 49.31 120 PHE B CA 1
ATOM 2319 C C . PHE B 1 121 ? -23.305 -1.037 39.608 1.00 50.88 120 PHE B C 1
ATOM 2320 O O . PHE B 1 121 ? -24.389 -1.630 39.600 1.00 53.34 120 PHE B O 1
ATOM 2328 N N . GLU B 1 122 ? -22.423 -1.156 38.610 1.00 49.70 121 GLU B N 1
ATOM 2329 C CA . GLU B 1 122 ? -22.620 -2.097 37.510 1.00 54.81 121 GLU B CA 1
ATOM 2330 C C . GLU B 1 122 ? -21.563 -3.190 37.471 1.00 53.43 121 GLU B C 1
ATOM 2331 O O . GLU B 1 122 ? -21.553 -4.001 36.535 1.00 52.22 121 GLU B O 1
ATOM 2337 N N . ARG B 1 123 ? -20.670 -3.227 38.449 1.00 49.09 122 ARG B N 1
ATOM 2338 C CA . ARG B 1 123 ? -19.534 -4.138 38.438 1.00 42.45 122 ARG B CA 1
ATOM 2339 C C . ARG B 1 123 ? -19.636 -5.023 39.676 1.00 42.36 122 ARG B C 1
ATOM 2340 O O . ARG B 1 123 ? -19.376 -4.567 40.797 1.00 37.29 122 ARG B O 1
ATOM 2348 N N . ALA B 1 124 ? -20.035 -6.285 39.480 1.00 45.69 123 ALA B N 1
ATOM 2349 C CA . ALA B 1 124 ? -20.040 -7.227 40.595 1.00 46.42 123 ALA B CA 1
ATOM 2350 C C . ALA B 1 124 ? -18.657 -7.357 41.215 1.00 51.39 123 ALA B C 1
ATOM 2351 O O . ALA B 1 124 ? -18.541 -7.625 42.416 1.00 52.80 123 ALA B O 1
ATOM 2353 N N . PHE B 1 125 ? -17.600 -7.170 40.417 1.00 50.12 124 PHE B N 1
ATOM 2354 C CA . PHE B 1 125 ? -16.237 -7.227 40.931 1.00 45.47 124 PHE B CA 1
ATOM 2355 C C . PHE B 1 125 ? -15.863 -6.002 41.758 1.00 45.75 124 PHE B C 1
ATOM 2356 O O . PHE B 1 125 ? -14.758 -5.960 42.310 1.00 44.15 124 PHE B O 1
ATOM 2364 N N . VAL B 1 126 ? -16.733 -5.003 41.836 1.00 44.75 125 VAL B N 1
ATOM 2365 C CA . VAL B 1 126 ? -16.565 -3.898 42.762 1.00 43.61 125 VAL B CA 1
ATOM 2366 C C . VAL B 1 126 ? -17.488 -4.037 43.960 1.00 49.41 125 VAL B C 1
ATOM 2367 O O . VAL B 1 126 ? -17.050 -3.926 45.106 1.00 42.57 125 VAL B O 1
ATOM 2371 N N . ILE B 1 127 ? -18.773 -4.309 43.709 1.00 56.37 126 ILE B N 1
ATOM 2372 C CA . ILE B 1 127 ? -19.776 -4.177 44.761 1.00 58.67 126 ILE B CA 1
ATOM 2373 C C . ILE B 1 127 ? -19.636 -5.282 45.800 1.00 57.49 126 ILE B C 1
ATOM 2374 O O . ILE B 1 127 ? -19.800 -5.048 47.004 1.00 54.99 126 ILE B O 1
ATOM 2379 N N . VAL B 1 128 ? -19.347 -6.501 45.370 1.00 57.35 127 VAL B N 1
ATOM 2380 C CA . VAL B 1 128 ? -19.283 -7.607 46.321 1.00 54.58 127 VAL B CA 1
ATOM 2381 C C . VAL B 1 128 ? -18.102 -7.461 47.268 1.00 58.68 127 VAL B C 1
ATOM 2382 O O . VAL B 1 128 ? -18.303 -7.546 48.493 1.00 62.36 127 VAL B O 1
ATOM 2386 N N . PRO B 1 129 ? -16.873 -7.196 46.806 1.00 57.34 128 PRO B N 1
ATOM 2387 C CA . PRO B 1 129 ? -15.814 -6.883 47.782 1.00 54.96 128 PRO B CA 1
ATOM 2388 C C . PRO B 1 129 ? -16.103 -5.611 48.562 1.00 51.98 128 PRO B C 1
ATOM 2389 O O . PRO B 1 129 ? -15.870 -5.578 49.777 1.00 51.69 128 PRO B O 1
ATOM 2393 N N . LEU B 1 130 ? -16.623 -4.565 47.909 1.00 48.90 129 LEU B N 1
ATOM 2394 C CA . LEU B 1 130 ? -16.947 -3.339 48.635 1.00 47.76 129 LEU B CA 1
ATOM 2395 C C . LEU B 1 130 ? -17.884 -3.633 49.799 1.00 53.42 129 LEU B C 1
ATOM 2396 O O . LEU B 1 130 ? -17.629 -3.219 50.935 1.00 58.02 129 LEU B O 1
ATOM 2401 N N . LEU B 1 131 ? -18.971 -4.365 49.534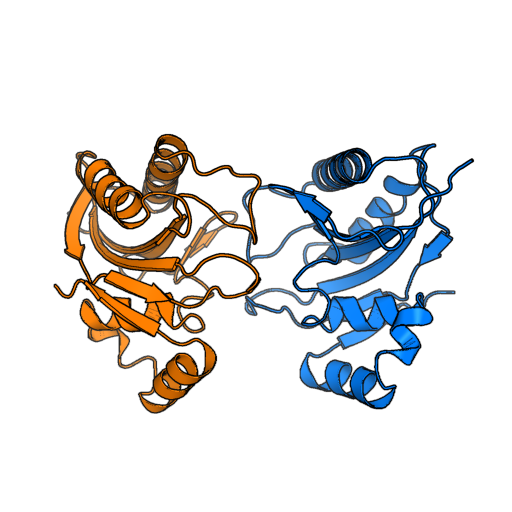 1.00 54.45 130 LEU B N 1
ATOM 2402 C CA . LEU B 1 131 ? -19.942 -4.664 50.579 1.00 56.92 130 LEU B CA 1
ATOM 2403 C C . LEU B 1 131 ? -19.298 -5.370 51.767 1.00 61.24 130 LEU B C 1
ATOM 2404 O O . LEU B 1 131 ? -19.767 -5.221 52.904 1.00 61.24 130 LEU B O 1
ATOM 2409 N N . GLU B 1 132 ? -18.232 -6.143 51.521 1.00 63.51 131 GLU B N 1
ATOM 2410 C CA . GLU B 1 132 ? -17.567 -6.888 52.589 1.00 63.48 131 GLU B CA 1
ATOM 2411 C C . GLU B 1 132 ? -16.966 -5.958 53.635 1.00 63.82 131 GLU B C 1
ATOM 2412 O O . GLU B 1 132 ? -16.918 -6.309 54.821 1.00 65.41 131 GLU B O 1
ATOM 2418 N N . ILE B 1 133 ? -16.513 -4.770 53.230 1.00 61.41 132 ILE B N 1
ATOM 2419 C CA . ILE B 1 133 ? -15.804 -3.876 54.135 1.00 62.49 132 ILE B CA 1
ATOM 2420 C C . ILE B 1 133 ? -16.552 -2.566 54.378 1.00 66.81 132 ILE B C 1
ATOM 2421 O O . ILE B 1 133 ? -16.017 -1.672 55.034 1.00 68.43 132 ILE B O 1
ATOM 2426 N N . ASN B 1 134 ? -17.792 -2.431 53.883 1.00 68.60 133 ASN B N 1
ATOM 2427 C CA . ASN B 1 134 ? -18.501 -1.149 54.021 1.00 70.69 133 ASN B CA 1
ATOM 2428 C C . ASN B 1 134 ? -20.005 -1.430 53.923 1.00 69.09 133 ASN B C 1
ATOM 2429 O O . ASN B 1 134 ? -20.638 -1.309 52.871 1.00 66.01 133 ASN B O 1
ATOM 2434 N N . GLN B 1 135 ? -20.597 -1.790 55.061 1.00 71.82 134 GLN B N 1
ATOM 2435 C CA . GLN B 1 135 ? -22.002 -2.172 55.075 1.00 76.10 134 GLN B CA 1
ATOM 2436 C C . GLN B 1 135 ? -22.939 -0.977 54.987 1.00 77.75 134 GLN B C 1
ATOM 2437 O O . GLN B 1 135 ? -24.156 -1.176 54.909 1.00 75.83 134 GLN B O 1
ATOM 2443 N N . ASP B 1 136 ? -22.400 0.242 54.970 1.00 82.14 135 ASP B N 1
ATOM 2444 C CA . ASP B 1 136 ? -23.185 1.447 54.743 1.00 87.04 135 ASP B CA 1
ATOM 2445 C C . ASP B 1 136 ? -23.592 1.614 53.283 1.00 89.34 135 ASP B C 1
ATOM 2446 O O . ASP B 1 136 ? -24.291 2.578 52.956 1.00 89.72 135 ASP B O 1
ATOM 2451 N N . ILE B 1 137 ? -23.135 0.723 52.400 1.00 90.28 136 ILE B N 1
ATOM 2452 C CA . ILE B 1 137 ? -23.510 0.758 50.990 1.00 88.73 136 ILE B CA 1
ATOM 2453 C C . ILE B 1 137 ? -24.746 -0.091 50.709 1.00 90.14 136 ILE B C 1
ATOM 2454 O O . ILE B 1 137 ? -25.385 0.085 49.661 1.00 91.32 136 ILE B O 1
ATOM 2459 N N . LYS B 1 138 ? -25.105 -0.998 51.625 1.00 89.72 137 LYS B N 1
ATOM 2460 C CA . LYS B 1 138 ? -26.184 -1.963 51.423 1.00 89.47 137 LYS B CA 1
ATOM 2461 C C . LYS B 1 138 ? -27.568 -1.324 51.408 1.00 90.00 137 LYS B C 1
ATOM 2462 O O . LYS B 1 138 ? -28.546 -1.997 51.051 1.00 91.35 137 LYS B O 1
ATOM 2468 N N . GLN B 1 139 ? -27.680 -0.060 51.788 1.00 87.36 138 GLN B N 1
ATOM 2469 C CA . GLN B 1 139 ? -28.933 0.664 51.674 1.00 84.51 138 GLN B CA 1
ATOM 2470 C C . GLN B 1 139 ? -29.155 1.229 50.281 1.00 82.86 138 GLN B C 1
ATOM 2471 O O . GLN B 1 139 ? -30.274 1.656 49.980 1.00 82.54 138 GLN B O 1
ATOM 2477 N N . ASN B 1 140 ? -28.117 1.267 49.443 1.00 81.32 139 ASN B N 1
ATOM 2478 C CA . ASN B 1 140 ? -28.189 1.855 48.111 1.00 79.00 139 ASN B CA 1
ATOM 2479 C C . ASN B 1 140 ? -28.198 0.810 47.007 1.00 75.63 139 ASN B C 1
ATOM 2480 O O . ASN B 1 140 ? -27.974 1.147 45.841 1.00 74.56 139 ASN B O 1
ATOM 2485 N N . ILE B 1 141 ? -28.449 -0.446 47.350 1.00 74.74 140 ILE B N 1
ATOM 2486 C CA . ILE B 1 141 ? -28.628 -1.489 46.357 1.00 77.25 140 ILE B CA 1
ATOM 2487 C C . ILE B 1 141 ? -29.451 -2.596 46.994 1.00 79.11 140 ILE B C 1
ATOM 2488 O O . ILE B 1 141 ? -29.257 -2.947 48.162 1.00 81.28 140 ILE B O 1
ATOM 2493 N N . SER B 1 142 ? -30.390 -3.122 46.225 1.00 78.10 141 SER B N 1
ATOM 2494 C CA . SER B 1 142 ? -31.248 -4.180 46.721 1.00 78.85 141 SER B CA 1
ATOM 2495 C C . SER B 1 142 ? -30.547 -5.520 46.569 1.00 78.30 141 SER B C 1
ATOM 2496 O O . SER B 1 142 ? -29.778 -5.734 45.628 1.00 77.96 141 SER B O 1
ATOM 2499 N N . ARG B 1 143 ? -30.803 -6.432 47.510 1.00 79.15 142 ARG B N 1
ATOM 2500 C CA . ARG B 1 143 ? -30.041 -7.677 47.493 1.00 82.80 142 ARG B CA 1
ATOM 2501 C C . ARG B 1 143 ? -30.365 -8.523 46.267 1.00 81.97 142 ARG B C 1
ATOM 2502 O O . ARG B 1 143 ? -29.492 -9.239 45.761 1.00 83.60 142 ARG B O 1
ATOM 2510 N N . SER B 1 144 ? -31.597 -8.448 45.752 1.00 78.71 143 SER B N 1
ATOM 2511 C CA . SER B 1 144 ? -31.790 -9.122 44.477 1.00 77.05 143 SER B CA 1
ATOM 2512 C C . SER B 1 144 ? -31.337 -8.256 43.307 1.00 76.19 143 SER B C 1
ATOM 2513 O O . SER B 1 144 ? -31.301 -8.747 42.173 1.00 76.22 143 SER B O 1
ATOM 2516 N N . GLN B 1 145 ? -30.982 -6.986 43.556 1.00 76.46 144 GLN B N 1
ATOM 2517 C CA . GLN B 1 145 ? -30.258 -6.216 42.544 1.00 77.62 144 GLN B CA 1
ATOM 2518 C C . GLN B 1 145 ? -28.803 -6.663 42.451 1.00 74.57 144 GLN B C 1
ATOM 2519 O O . GLN B 1 145 ? -28.205 -6.617 41.368 1.00 72.05 144 GLN B O 1
ATOM 2525 N N . VAL B 1 146 ? -28.225 -7.101 43.567 1.00 73.43 145 VAL B N 1
ATOM 2526 C CA . VAL B 1 146 ? -26.867 -7.631 43.560 1.00 71.82 145 VAL B CA 1
ATOM 2527 C C . VAL B 1 146 ? -26.833 -9.099 43.137 1.00 67.38 145 VAL B C 1
ATOM 2528 O O . VAL B 1 146 ? -25.816 -9.562 42.613 1.00 61.78 145 VAL B O 1
ATOM 2532 N N . GLU B 1 147 ? -27.919 -9.849 43.357 1.00 70.67 146 GLU B N 1
ATOM 2533 C CA . GLU B 1 147 ? -28.007 -11.201 42.811 1.00 74.00 146 GLU B CA 1
ATOM 2534 C C . GLU B 1 147 ? -28.090 -11.199 41.289 1.00 74.98 146 GLU B C 1
ATOM 2535 O O . GLU B 1 147 ? -27.722 -12.195 40.654 1.00 74.74 146 GLU B O 1
ATOM 2541 N N . GLU B 1 148 ? -28.567 -10.107 40.689 1.00 76.47 147 GLU B N 1
ATOM 2542 C CA . GLU B 1 148 ? -28.500 -9.997 39.237 1.00 78.95 147 GLU B CA 1
ATOM 2543 C C . GLU B 1 148 ? -27.064 -9.761 38.785 1.00 74.56 147 GLU B C 1
ATOM 2544 O O . GLU B 1 148 ? -26.643 -10.277 37.743 1.00 73.38 147 GLU B O 1
ATOM 2550 N N . MET B 1 149 ? -26.290 -9.008 39.578 1.00 72.82 148 MET B N 1
ATOM 2551 C CA . MET B 1 149 ? -24.914 -8.688 39.204 1.00 70.32 148 MET B CA 1
ATOM 2552 C C . MET B 1 149 ? -24.003 -9.889 39.383 1.00 65.18 148 MET B C 1
ATOM 2553 O O . MET B 1 149 ? -23.174 -10.180 38.516 1.00 62.57 148 MET B O 1
ATOM 2558 N N . LYS B 1 150 ? -24.331 -10.721 40.351 1.00 63.84 149 LYS B N 1
ATOM 2559 C CA . LYS B 1 150 ? -23.588 -11.940 40.552 1.00 64.59 149 LYS B CA 1
ATOM 2560 C C . LYS B 1 150 ? -23.875 -12.866 39.375 1.00 61.24 149 LYS B C 1
ATOM 2561 O O . LYS B 1 150 ? -22.994 -13.517 38.855 1.00 59.88 149 LYS B O 1
ATOM 2567 N N . ARG B 1 151 ? -25.126 -12.909 38.955 1.00 62.28 150 ARG B N 1
ATOM 2568 C CA . ARG B 1 151 ? -25.533 -13.772 37.854 1.00 65.39 150 ARG B CA 1
ATOM 2569 C C . ARG B 1 151 ? -24.903 -13.381 36.541 1.00 62.87 150 ARG B C 1
ATOM 2570 O O . ARG B 1 151 ? -24.507 -14.215 35.759 1.00 61.95 150 ARG B O 1
ATOM 2578 N N . ARG B 1 152 ? -24.797 -12.093 36.310 1.00 64.81 151 ARG B N 1
ATOM 2579 C CA . ARG B 1 152 ? -24.271 -11.602 35.065 1.00 69.40 151 ARG B CA 1
ATOM 2580 C C . ARG B 1 152 ? -22.776 -11.735 34.865 1.00 71.91 151 ARG B C 1
ATOM 2581 O O . ARG B 1 152 ? -22.320 -11.791 33.738 1.00 71.22 151 ARG B O 1
ATOM 2589 N N . GLU B 1 153 ? -22.011 -11.802 35.941 1.00 75.07 152 GLU B N 1
ATOM 2590 C CA . GLU B 1 153 ? -20.566 -11.805 35.787 1.00 79.31 152 GLU B CA 1
ATOM 2591 C C . GLU B 1 153 ? -19.770 -12.927 36.457 1.00 76.32 152 GLU B C 1
ATOM 2592 O O . GLU B 1 153 ? -18.636 -13.156 36.032 1.00 79.12 152 GLU B O 1
ATOM 2598 N N . GLY B 1 154 ? -20.278 -13.608 37.481 1.00 69.67 153 GLY B N 1
ATOM 2599 C CA . GLY B 1 154 ? -19.507 -14.725 38.011 1.00 64.72 153 GLY B CA 1
ATOM 2600 C C . GLY B 1 154 ? -18.298 -14.317 38.833 1.00 60.64 153 GLY B C 1
ATOM 2601 O O . GLY B 1 154 ? -17.190 -14.141 38.315 1.00 57.80 153 GLY B O 1
ATOM 2602 N N . VAL B 1 155 ? -18.514 -14.173 40.133 1.00 59.95 154 VAL B N 1
ATOM 2603 C CA . VAL B 1 155 ? -17.489 -13.759 41.079 1.00 58.41 154 VAL B CA 1
ATOM 2604 C C . VAL B 1 155 ? -17.279 -14.885 42.081 1.00 61.41 154 VAL B C 1
ATOM 2605 O O . VAL B 1 155 ? -18.239 -15.532 42.517 1.00 60.80 154 VAL B O 1
ATOM 2609 N N . THR B 1 156 ? -16.020 -15.120 42.447 1.00 62.35 155 THR B N 1
ATOM 2610 C CA . THR B 1 156 ? -15.675 -16.228 43.324 1.00 61.05 155 THR B CA 1
ATOM 2611 C C . THR B 1 156 ? -14.517 -15.832 44.232 1.00 57.63 155 THR B C 1
ATOM 2612 O O . THR B 1 156 ? -13.647 -15.043 43.853 1.00 53.91 155 THR B O 1
ATOM 2616 N N . VAL B 1 157 ? -14.529 -16.386 45.447 1.00 58.57 156 VAL B N 1
ATOM 2617 C CA . VAL B 1 157 ? -13.493 -16.093 46.432 1.00 59.68 156 VAL B CA 1
ATOM 2618 C C . VAL B 1 157 ? -12.181 -16.732 46.003 1.00 62.69 156 VAL B C 1
ATOM 2619 O O . VAL B 1 157 ? -12.122 -17.937 45.724 1.00 62.44 156 VAL B O 1
ATOM 2623 N N . TRP B 1 158 ? -11.116 -15.933 45.959 1.00 65.65 157 TRP B N 1
ATOM 2624 C CA . TRP B 1 158 ? -9.772 -16.450 45.710 1.00 68.60 157 TRP B CA 1
ATOM 2625 C C . TRP B 1 158 ? -8.945 -16.561 46.983 1.00 69.77 157 TRP B C 1
ATOM 2626 O O . TRP B 1 158 ? -8.231 -17.553 47.165 1.00 70.64 157 TRP B O 1
ATOM 2637 N N . LYS B 1 159 ? -9.019 -15.560 47.860 1.00 69.33 158 LYS B N 1
ATOM 2638 C CA . LYS B 1 159 ? -8.466 -15.666 49.207 1.00 69.69 158 LYS B CA 1
ATOM 2639 C C . LYS B 1 159 ? -9.367 -14.907 50.168 1.00 70.39 158 LYS B C 1
ATOM 2640 O O . LYS B 1 159 ? -9.636 -13.721 49.962 1.00 70.19 158 LYS B O 1
ATOM 2646 N N . GLN B 1 160 ? -9.813 -15.599 51.212 1.00 71.99 159 GLN B N 1
ATOM 2647 C CA . GLN B 1 160 ? -10.641 -15.016 52.257 1.00 75.75 159 GLN B CA 1
ATOM 2648 C C . GLN B 1 160 ? -9.798 -14.144 53.192 1.00 77.33 159 GLN B C 1
ATOM 2649 O O . GLN B 1 160 ? -8.606 -14.396 53.393 1.00 77.41 159 GLN B O 1
ATOM 2655 N N . LYS B 1 161 ? -10.416 -13.091 53.752 1.00 78.33 160 LYS B N 1
ATOM 2656 C CA . LYS B 1 161 ? -9.742 -12.313 54.811 1.00 79.26 160 LYS B CA 1
ATOM 2657 C C . LYS B 1 161 ? -8.983 -13.247 55.766 1.00 78.38 160 LYS B C 1
ATOM 2658 O O . LYS B 1 161 ? -9.275 -13.337 56.969 1.00 76.50 160 LYS B O 1
#

Secondary structure (DSSP, 8-state):
---EEEEEEEEE-SSSHHHHHHHHHHHHHHSTTEEEEEEPPEEEEPPPS--SSPPEEEEEEEEEES--HHHHHHHHHHHHHHTT--TT-SSS--S-EEEEEEETT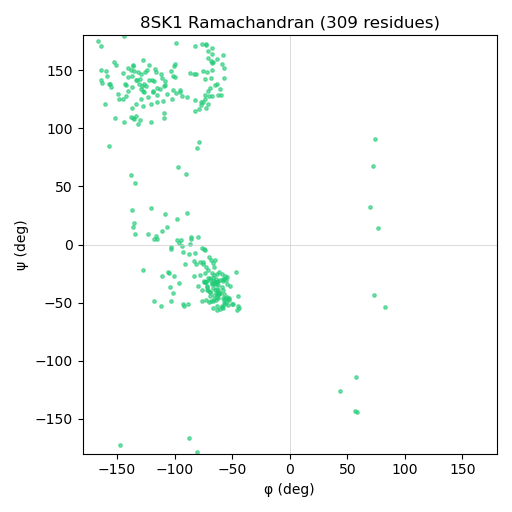--EE-SS-EES-TTGGG-HHHHHHHHHH-HHHHHHS-HHHHHHHHHHHTEEEEE---/---EEEEEEEE-SSSHHHHHHHHHHHHHTSTTEEEEEEPPEEEE---SS-SSPPEEEEEEEEEES--HHHHHHHHHHHHHHTT--TT-SSS--S-EEEEEEETT--EEETTEEES-TTGGG-HHHHHHHHHH-GGGTTSS-HHHHHHHHHHH-EEEEE--